Protein AF-A0A833RYF0-F1 (afdb_monomer)

Sequence (179 aa):
MSDDDFDIFYICGIVAFAATEISAGDKEDESIDVKNIPKSCTMPRNNPAKRIASQGSCFLTEGWRAALCTCETCKELYREKHIAFLLDPTDSVHAYEEAGKINSRESQYEKGMKALASLGRVEQLTAIEEYNNMKERLKQYLQKFAENKKVVREEDIKEFFSEMESKKRPKVVIPTYCR

Radius of gyration: 33.0 Å; Cα contacts (8 Å, |Δi|>4): 41; chains: 1; bounding box: 67×67×95 Å

Mean predicted aligned error: 17.65 Å

InterPro domains:
  IPR040204 E3 ubiquitin-protein ligase UBR7 [PTHR13513] (27-169)

Secondary structure (DSSP, 8-state):
----------------------------------S---PPP-S----GGG------PPPPPTTGGGGS--SHHHHHHHHHTT-GGGG-GGGSHHHHHHHHHHT----HHHHHHHHHHTS-HHHHHHHHHHHHHHHHHHHHHHHHHHHTTPPP-HHHHHHHHHHHHHTPPP---------

Organism: NCBI:txid561572

Foldseek 3Di:
DDDDDDDPPDDDDDDDDDDDDDDDDDDDDPDDPPPDPPPPFLPPDCDVVPPPPDPDDDDADPPNLVSHGPGPVSCVVCVVVVNNCSNPPCPDPVNVVVVVVVPDPDDPVNVVVVVLVVDDPVVSVVVVVVVVVLVVQVVVQVVVCVVVVHDDDPVSVVVSVVVVVVPDDPDDPDDPDDD

Structure (mmCIF, N/CA/C/O backbone):
data_AF-A0A833RYF0-F1
#
_entry.id   AF-A0A833RYF0-F1
#
loop_
_atom_site.group_PDB
_atom_site.id
_atom_site.type_symbol
_atom_site.label_atom_id
_atom_site.label_alt_id
_atom_site.label_comp_id
_atom_site.label_asym_id
_atom_site.label_entity_id
_atom_site.label_seq_id
_atom_site.pdbx_PDB_ins_code
_atom_site.Cartn_x
_atom_site.Cartn_y
_atom_site.Cartn_z
_atom_site.occupancy
_atom_site.B_iso_or_equiv
_atom_site.auth_seq_id
_atom_site.auth_comp_id
_atom_site.auth_asym_id
_atom_site.auth_atom_id
_atom_site.pdbx_PDB_model_num
ATOM 1 N N . MET A 1 1 ? 8.628 -40.612 9.368 1.00 35.62 1 MET A N 1
ATOM 2 C CA . MET A 1 1 ? 9.646 -41.233 8.503 1.00 35.62 1 MET A CA 1
ATOM 3 C C . MET A 1 1 ? 8.911 -41.632 7.248 1.00 35.62 1 MET A C 1
ATOM 5 O O . MET A 1 1 ? 8.240 -42.651 7.281 1.00 35.62 1 MET A O 1
ATOM 9 N N . SER A 1 2 ? 8.732 -40.743 6.276 1.00 38.25 2 SER A N 1
ATOM 10 C CA . SER A 1 2 ? 9.744 -40.116 5.392 1.00 38.25 2 SER A CA 1
ATOM 11 C C . SER A 1 2 ? 9.336 -40.581 3.987 1.00 38.25 2 SER A C 1
ATOM 13 O O . SER A 1 2 ? 9.013 -41.757 3.861 1.00 38.25 2 SER A O 1
ATOM 15 N N . ASP A 1 3 ? 9.299 -39.826 2.899 1.00 43.78 3 ASP A N 1
ATOM 16 C CA . ASP A 1 3 ? 9.560 -38.425 2.563 1.00 43.78 3 ASP A CA 1
ATOM 17 C C . ASP A 1 3 ? 8.999 -38.237 1.123 1.00 43.78 3 ASP A C 1
ATOM 19 O O . ASP A 1 3 ? 8.940 -39.214 0.374 1.00 43.78 3 ASP A O 1
ATOM 23 N N . ASP A 1 4 ? 8.542 -37.016 0.819 1.00 44.41 4 ASP A N 1
ATOM 24 C CA . ASP A 1 4 ? 8.556 -36.249 -0.455 1.00 44.41 4 ASP A CA 1
ATOM 25 C C . ASP A 1 4 ? 8.280 -36.963 -1.809 1.00 44.41 4 ASP A C 1
ATOM 27 O O . ASP A 1 4 ? 8.977 -37.893 -2.199 1.00 44.41 4 ASP A O 1
ATOM 31 N N . ASP A 1 5 ? 7.259 -36.638 -2.619 1.00 49.25 5 ASP A N 1
ATOM 32 C CA . ASP A 1 5 ? 6.775 -35.349 -3.177 1.00 49.25 5 ASP A CA 1
ATOM 33 C C . ASP A 1 5 ? 7.691 -34.736 -4.267 1.00 49.25 5 ASP A C 1
ATOM 35 O O . ASP A 1 5 ? 8.293 -33.671 -4.125 1.00 49.25 5 ASP A O 1
ATOM 39 N N . PHE A 1 6 ? 7.793 -35.448 -5.396 1.00 40.47 6 PHE A N 1
ATOM 40 C CA . PHE A 1 6 ? 8.388 -34.968 -6.645 1.00 40.47 6 PHE A CA 1
ATOM 41 C C . PHE A 1 6 ? 7.563 -35.508 -7.823 1.00 40.47 6 PHE A C 1
ATOM 43 O O . PHE A 1 6 ? 7.528 -36.718 -8.010 1.00 40.47 6 PHE A O 1
ATOM 50 N N . ASP A 1 7 ? 6.853 -34.622 -8.538 1.00 40.28 7 ASP A N 1
ATOM 51 C CA . ASP A 1 7 ? 6.507 -34.684 -9.981 1.00 40.28 7 ASP A CA 1
ATOM 52 C C . ASP A 1 7 ? 5.169 -33.979 -10.313 1.00 40.28 7 ASP A C 1
ATOM 54 O O . ASP A 1 7 ? 4.132 -34.606 -10.523 1.00 40.28 7 ASP A O 1
ATOM 58 N N . ILE A 1 8 ? 5.196 -32.646 -10.461 1.00 40.41 8 ILE A N 1
ATOM 59 C CA . ILE A 1 8 ? 4.164 -31.877 -11.197 1.00 40.41 8 ILE A CA 1
ATOM 60 C C . ILE A 1 8 ? 4.806 -31.269 -12.451 1.00 40.41 8 ILE A C 1
ATOM 62 O O . ILE A 1 8 ? 4.906 -30.059 -12.630 1.00 40.41 8 ILE A O 1
ATOM 66 N N . PHE A 1 9 ? 5.277 -32.141 -13.339 1.00 44.00 9 PHE A N 1
ATOM 67 C CA . PHE A 1 9 ? 5.764 -31.773 -14.671 1.00 44.00 9 PHE A CA 1
ATOM 68 C C . PHE A 1 9 ? 5.274 -32.768 -15.729 1.00 44.00 9 PHE A C 1
ATOM 70 O O . PHE A 1 9 ? 6.053 -33.258 -16.535 1.00 44.00 9 PHE A O 1
ATOM 77 N N . TYR A 1 10 ? 3.978 -33.099 -15.759 1.00 41.84 10 TYR A N 1
ATOM 78 C CA . TYR A 1 10 ? 3.450 -33.884 -16.881 1.00 41.84 10 TYR A CA 1
ATOM 79 C C . TYR A 1 10 ? 1.923 -33.833 -17.030 1.00 41.84 10 TYR A C 1
ATOM 81 O O . TYR A 1 10 ? 1.258 -34.830 -16.786 1.00 41.84 10 TYR A O 1
ATOM 89 N N . ILE A 1 11 ? 1.340 -32.715 -17.481 1.00 42.59 11 ILE A N 1
ATOM 90 C CA . ILE A 1 11 ? 0.056 -32.774 -18.213 1.00 42.59 11 ILE A CA 1
ATOM 91 C C . ILE A 1 11 ? 0.125 -31.890 -19.463 1.00 42.59 11 ILE A C 1
ATOM 93 O O . ILE A 1 11 ? -0.087 -30.681 -19.455 1.00 42.59 11 ILE A O 1
ATOM 97 N N . CYS A 1 12 ? 0.464 -32.582 -20.545 1.00 37.06 12 CYS A N 1
ATOM 98 C CA . CYS A 1 12 ? 0.220 -32.282 -21.947 1.00 37.06 12 CYS A CA 1
ATOM 99 C C . CYS A 1 12 ? -1.287 -32.391 -22.275 1.00 37.06 12 CYS A C 1
ATOM 101 O O . CYS A 1 12 ? -1.956 -33.257 -21.713 1.00 37.06 12 CYS A O 1
ATOM 103 N N . GLY A 1 13 ? -1.801 -31.601 -23.232 1.00 32.59 13 GLY A N 1
ATOM 104 C CA . GLY A 1 13 ? -3.025 -31.989 -23.957 1.00 32.59 13 GLY A CA 1
ATOM 105 C C . GLY A 1 13 ? -3.947 -30.883 -24.487 1.00 32.59 13 GLY A C 1
ATOM 106 O O . GLY A 1 13 ? -5.019 -30.673 -23.944 1.00 32.59 13 GLY A O 1
ATOM 107 N N . ILE A 1 14 ? -3.540 -30.232 -25.581 1.00 35.16 14 ILE A N 1
ATOM 108 C CA . ILE A 1 14 ? -4.308 -30.064 -26.835 1.00 35.16 14 ILE A CA 1
ATOM 109 C C . ILE A 1 14 ? -5.836 -29.851 -26.722 1.00 35.16 14 ILE A C 1
ATOM 111 O O . ILE A 1 14 ? -6.581 -30.802 -26.506 1.00 35.16 14 ILE A O 1
ATOM 115 N N . VAL A 1 15 ? -6.315 -28.669 -27.136 1.00 31.12 15 VAL A N 1
ATOM 116 C CA . VAL A 1 15 ? 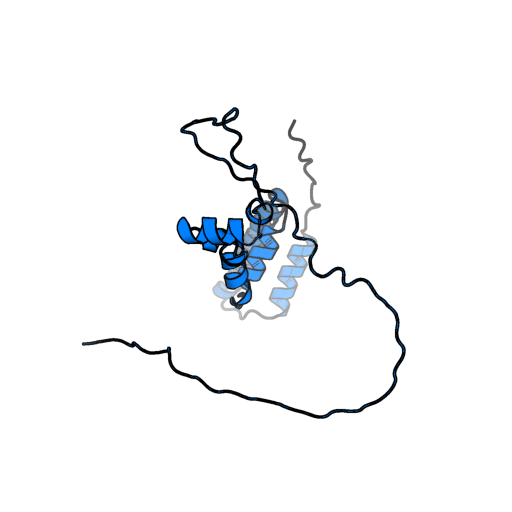-7.555 -28.582 -27.931 1.00 31.12 15 VAL A CA 1
ATOM 117 C C . VAL A 1 15 ? -7.316 -27.684 -29.141 1.00 31.12 15 VAL A C 1
ATOM 119 O O . VAL A 1 15 ? -7.165 -26.469 -29.040 1.00 31.12 15 VAL A O 1
ATOM 122 N N . ALA A 1 16 ? -7.242 -28.345 -30.292 1.00 32.69 16 ALA A N 1
ATOM 123 C CA . ALA A 1 16 ? -7.259 -27.773 -31.622 1.00 32.69 16 ALA A CA 1
ATOM 124 C C . ALA A 1 16 ? -8.672 -27.284 -31.971 1.00 32.69 16 ALA A C 1
ATOM 126 O O . ALA A 1 16 ? -9.648 -27.966 -31.664 1.00 32.69 16 ALA A O 1
ATOM 127 N N . PHE A 1 17 ? -8.783 -26.166 -32.688 1.00 30.06 17 PHE A N 1
ATOM 128 C CA . PHE A 1 17 ? -9.975 -25.875 -33.480 1.00 30.06 17 PHE A CA 1
ATOM 129 C C . PHE A 1 17 ? -9.555 -25.267 -34.816 1.00 30.06 17 PHE A C 1
ATOM 131 O O . PHE A 1 17 ? -8.947 -24.200 -34.871 1.00 30.06 17 PHE A O 1
ATOM 138 N N . ALA A 1 18 ? -9.846 -26.009 -35.881 1.00 30.30 18 ALA A N 1
ATOM 139 C CA . ALA A 1 18 ? -9.609 -25.648 -37.265 1.00 30.30 18 ALA A CA 1
ATOM 140 C C . ALA A 1 18 ? -10.941 -25.389 -37.985 1.00 30.30 18 ALA A C 1
ATOM 142 O O . ALA A 1 18 ? -11.927 -26.074 -37.728 1.00 30.30 18 ALA A O 1
ATOM 143 N N . ALA A 1 19 ? -10.856 -24.459 -38.942 1.00 31.23 19 ALA A N 1
ATOM 144 C CA . ALA A 1 19 ? -11.679 -24.246 -40.136 1.00 31.23 19 ALA A CA 1
ATOM 145 C C . ALA A 1 19 ? -13.115 -23.703 -39.988 1.00 31.23 19 ALA A C 1
ATOM 147 O O . ALA A 1 19 ? -13.991 -24.335 -39.408 1.00 31.23 19 ALA A O 1
ATOM 148 N N . THR A 1 20 ? -13.390 -22.580 -40.667 1.00 31.31 20 THR A N 1
ATOM 149 C CA . THR A 1 20 ? -14.232 -22.550 -41.886 1.00 31.31 20 THR A CA 1
ATOM 150 C C . THR A 1 20 ? -13.974 -21.249 -42.667 1.00 31.31 20 THR A C 1
ATOM 152 O O . THR A 1 20 ? -13.867 -20.174 -42.080 1.00 31.31 20 THR A O 1
ATOM 155 N N . GLU A 1 21 ? -13.842 -21.380 -43.987 1.00 36.88 21 GLU A N 1
ATOM 156 C CA . GLU A 1 21 ? -13.610 -20.327 -44.981 1.00 36.88 21 GLU A CA 1
ATOM 157 C C . GLU A 1 21 ? -14.914 -19.677 -45.473 1.00 36.88 21 GLU A C 1
ATOM 159 O O . GLU A 1 21 ? -15.929 -20.362 -45.574 1.00 36.88 21 GLU A O 1
ATOM 164 N N . ILE A 1 22 ? -14.854 -18.402 -45.892 1.00 33.00 22 ILE A N 1
ATOM 165 C CA . ILE A 1 22 ? -15.719 -17.831 -46.942 1.00 33.00 22 ILE A CA 1
ATOM 166 C C . ILE A 1 22 ? -14.877 -16.893 -47.825 1.00 33.00 22 ILE A C 1
ATOM 168 O O . ILE A 1 22 ? -14.138 -16.041 -47.337 1.00 33.00 22 ILE A O 1
ATOM 172 N N . SER A 1 23 ? -15.009 -17.099 -49.134 1.00 31.58 23 SER A N 1
ATOM 173 C CA . SER A 1 23 ? -14.297 -16.495 -50.262 1.00 31.58 23 SER A CA 1
ATOM 174 C C . SER A 1 23 ? -14.843 -15.141 -50.748 1.00 31.58 23 SER A C 1
ATOM 176 O O . SER A 1 23 ? -16.043 -14.897 -50.642 1.00 31.58 23 SER A O 1
ATOM 178 N N . ALA A 1 24 ? -13.972 -14.428 -51.482 1.00 28.28 24 ALA A N 1
ATOM 179 C CA . ALA A 1 24 ? -14.205 -13.670 -52.730 1.00 28.28 24 ALA A CA 1
ATOM 180 C C . ALA A 1 24 ? -13.994 -12.141 -52.682 1.00 28.28 24 ALA A C 1
ATOM 182 O O . ALA A 1 24 ? -14.711 -11.421 -51.991 1.00 28.28 24 ALA A O 1
ATOM 183 N N . GLY A 1 25 ? -13.085 -11.654 -53.545 1.00 27.84 25 GLY A N 1
ATOM 184 C CA . GLY A 1 25 ? -13.115 -10.292 -54.090 1.00 27.84 25 GLY A CA 1
ATOM 185 C C . GLY A 1 25 ? -11.747 -9.640 -54.320 1.00 27.84 25 GLY A C 1
ATOM 186 O O . GLY A 1 25 ? -11.248 -8.955 -53.434 1.00 27.84 25 GLY A O 1
ATOM 187 N N . ASP A 1 26 ? -11.191 -9.800 -55.524 1.00 31.84 26 ASP A N 1
ATOM 188 C CA . ASP A 1 26 ? -9.963 -9.157 -56.018 1.00 31.84 26 ASP A CA 1
ATOM 189 C C . ASP A 1 26 ? -10.061 -7.623 -56.076 1.00 31.84 26 ASP A C 1
ATOM 191 O O . ASP A 1 26 ? -11.078 -7.108 -56.551 1.00 31.84 26 ASP A O 1
ATOM 195 N N . LYS A 1 27 ? -8.980 -6.915 -55.698 1.00 36.12 27 LYS A N 1
ATOM 196 C CA . LYS A 1 27 ? -8.425 -5.731 -56.395 1.00 36.12 27 LYS A CA 1
ATOM 197 C C . LYS A 1 27 ? -6.948 -5.551 -56.031 1.00 36.12 27 LYS A C 1
ATOM 199 O O . LYS A 1 27 ? -6.593 -5.516 -54.857 1.00 36.12 27 LYS A O 1
ATOM 204 N N . GLU A 1 28 ? -6.124 -5.429 -57.064 1.00 42.47 28 GLU A N 1
ATOM 205 C CA . GLU A 1 28 ? -4.706 -5.086 -57.009 1.00 42.47 28 GLU A CA 1
ATOM 206 C C . GLU A 1 28 ? -4.533 -3.638 -56.517 1.00 42.47 28 GLU A C 1
ATOM 208 O O . GLU A 1 28 ? -5.063 -2.703 -57.118 1.00 42.47 28 GLU A O 1
ATOM 213 N N . ASP A 1 29 ? -3.794 -3.466 -55.422 1.00 34.72 29 ASP A N 1
ATOM 214 C CA . ASP A 1 29 ? -3.156 -2.212 -55.022 1.00 34.72 29 ASP A CA 1
ATOM 215 C C . ASP A 1 29 ? -1.731 -2.576 -54.597 1.00 34.72 29 ASP A C 1
ATOM 217 O O . ASP A 1 29 ? -1.506 -3.408 -53.712 1.00 34.72 29 ASP A O 1
ATOM 221 N N . GLU A 1 30 ? -0.774 -2.008 -55.315 1.00 50.72 30 GLU A N 1
ATOM 222 C CA . GLU A 1 30 ? 0.659 -2.155 -55.130 1.00 50.72 30 GLU A CA 1
ATOM 223 C C . GLU A 1 30 ? 1.084 -1.427 -53.840 1.00 50.72 30 GLU A C 1
ATOM 225 O O . GLU A 1 30 ? 1.706 -0.365 -53.850 1.00 50.72 30 GLU A O 1
ATOM 230 N N . SER A 1 31 ? 0.735 -1.999 -52.685 1.00 38.06 31 SER A N 1
ATOM 231 C CA . SER A 1 31 ? 1.169 -1.482 -51.392 1.00 38.06 31 SER A CA 1
ATOM 232 C C . SER A 1 31 ? 2.573 -1.996 -51.085 1.00 38.06 31 SER A C 1
ATOM 234 O O . SER A 1 31 ? 2.772 -3.184 -50.820 1.00 38.06 31 SER A O 1
ATOM 236 N N . ILE A 1 32 ? 3.554 -1.097 -51.100 1.00 42.84 32 ILE A N 1
ATOM 237 C CA . ILE A 1 32 ? 4.911 -1.359 -50.614 1.00 42.84 32 ILE A CA 1
ATOM 238 C C . ILE A 1 32 ? 4.817 -1.869 -49.166 1.00 42.84 32 ILE A C 1
ATOM 240 O O . ILE A 1 32 ? 4.427 -1.135 -48.256 1.00 42.84 32 ILE A O 1
ATOM 244 N N . ASP A 1 33 ? 5.166 -3.139 -48.963 1.00 38.88 33 ASP A N 1
ATOM 245 C CA . ASP A 1 33 ? 5.204 -3.803 -47.663 1.00 38.88 33 ASP A CA 1
ATOM 246 C C . ASP A 1 33 ? 6.265 -3.149 -46.767 1.00 38.88 33 ASP A C 1
ATOM 248 O O . ASP A 1 33 ? 7.463 -3.420 -46.854 1.00 38.88 33 ASP A O 1
ATOM 252 N N . VAL A 1 34 ? 5.826 -2.277 -45.859 1.00 50.12 34 VAL A N 1
ATOM 253 C CA . VAL A 1 34 ? 6.654 -1.747 -44.765 1.00 50.12 34 VAL A CA 1
ATOM 254 C C . VAL A 1 34 ? 6.803 -2.823 -43.673 1.00 50.12 34 VAL A C 1
ATOM 256 O O . VAL A 1 34 ? 6.541 -2.586 -42.496 1.00 50.12 34 VAL A O 1
ATOM 259 N N . LYS A 1 35 ? 7.222 -4.041 -44.039 1.00 51.94 35 LYS A N 1
ATOM 260 C CA . LYS A 1 35 ? 7.600 -5.114 -43.103 1.00 51.94 35 LYS A CA 1
ATOM 261 C C . LYS A 1 35 ? 8.986 -5.661 -43.419 1.00 51.94 35 LYS A C 1
ATOM 263 O O . LYS A 1 35 ? 9.176 -6.862 -43.528 1.00 51.94 35 LYS A O 1
ATOM 268 N N . ASN A 1 36 ? 9.975 -4.780 -43.523 1.00 52.81 36 ASN A N 1
ATOM 269 C CA . ASN A 1 36 ? 11.352 -5.022 -43.065 1.00 52.81 36 ASN A CA 1
ATOM 270 C C . ASN A 1 36 ? 12.227 -3.823 -43.434 1.00 52.81 36 ASN A C 1
ATOM 272 O O . ASN A 1 36 ? 13.112 -3.899 -44.279 1.00 52.81 36 ASN A O 1
ATOM 276 N N . ILE A 1 37 ? 12.012 -2.692 -42.765 1.00 42.88 37 ILE A N 1
ATOM 277 C CA . ILE A 1 37 ? 13.134 -1.774 -42.580 1.00 42.88 37 ILE A CA 1
ATOM 278 C C . ILE A 1 37 ? 13.840 -2.301 -41.332 1.00 42.88 37 ILE A C 1
ATOM 280 O O . ILE A 1 37 ? 13.252 -2.210 -40.247 1.00 42.88 37 ILE A O 1
ATOM 284 N N . PRO A 1 38 ? 15.037 -2.909 -41.436 1.00 57.75 38 PRO A N 1
ATOM 285 C CA . PRO A 1 38 ? 15.770 -3.320 -40.253 1.00 57.75 38 PRO A CA 1
ATOM 286 C C . PRO A 1 38 ? 15.993 -2.061 -39.423 1.00 57.75 38 PRO A C 1
ATOM 288 O O . PRO A 1 38 ? 16.713 -1.154 -39.846 1.00 57.75 38 PRO A O 1
ATOM 291 N N . LYS A 1 39 ? 15.328 -1.970 -38.262 1.00 67.19 39 LYS A N 1
ATOM 292 C CA . LYS A 1 39 ? 15.585 -0.893 -37.305 1.00 67.19 39 LYS A CA 1
ATOM 293 C C . LYS A 1 39 ? 17.088 -0.895 -37.077 1.00 67.19 39 LYS A C 1
ATOM 295 O O . LYS A 1 39 ? 17.650 -1.908 -36.650 1.00 67.19 39 LYS A O 1
ATOM 300 N N . SER A 1 40 ? 17.741 0.198 -37.459 1.00 80.12 40 SER A N 1
ATOM 301 C CA . SER A 1 40 ? 19.181 0.324 -37.318 1.00 80.12 40 SER A CA 1
ATOM 302 C C . SER A 1 40 ? 19.545 0.039 -35.862 1.00 80.12 40 SER A C 1
ATOM 304 O O . SER A 1 40 ? 18.853 0.449 -34.930 1.00 80.12 40 SER A O 1
ATOM 306 N N . CYS A 1 41 ? 20.589 -0.765 -35.670 1.00 82.88 41 CYS A N 1
ATOM 307 C CA . CYS A 1 41 ? 21.026 -1.172 -34.342 1.00 82.88 41 CYS A CA 1
ATOM 308 C C . CYS A 1 41 ? 21.313 0.076 -33.489 1.00 82.88 41 CYS A C 1
ATOM 310 O O . CYS A 1 41 ? 22.153 0.894 -33.862 1.00 82.88 41 CYS A O 1
ATOM 312 N N . THR A 1 42 ? 20.617 0.212 -32.359 1.00 83.44 42 THR A N 1
ATOM 313 C CA . THR A 1 42 ? 20.740 1.350 -31.434 1.00 83.44 42 THR A CA 1
ATOM 314 C C . THR A 1 42 ? 21.904 1.199 -30.460 1.00 83.44 42 THR A C 1
ATOM 316 O O . THR A 1 42 ? 22.238 2.151 -29.755 1.00 83.44 42 THR A O 1
ATOM 319 N N . MET A 1 43 ? 22.549 0.026 -30.416 1.00 77.44 43 MET A N 1
ATOM 320 C CA . MET A 1 43 ? 23.746 -0.157 -29.602 1.00 77.44 43 MET A CA 1
ATOM 321 C C . MET A 1 43 ? 24.859 0.759 -30.115 1.00 77.44 43 MET A C 1
ATOM 323 O O . MET A 1 43 ? 25.130 0.768 -31.322 1.00 77.44 43 MET A O 1
ATOM 327 N N . PRO A 1 44 ? 25.559 1.484 -29.225 1.00 71.56 44 PRO A N 1
ATOM 328 C CA . PRO A 1 44 ? 26.748 2.219 -29.613 1.00 71.56 44 PRO A CA 1
ATOM 329 C C . PRO A 1 44 ? 27.777 1.214 -30.133 1.00 71.56 44 PRO A C 1
ATOM 331 O O . PRO A 1 44 ? 28.395 0.471 -29.368 1.00 71.56 44 PRO A O 1
ATOM 334 N N . ARG A 1 45 ? 27.933 1.150 -31.461 1.00 68.50 45 ARG A N 1
ATOM 335 C CA . ARG A 1 45 ? 28.963 0.325 -32.090 1.00 68.50 45 ARG A CA 1
ATOM 336 C C . ARG A 1 45 ? 30.311 0.788 -31.561 1.00 68.50 45 ARG A C 1
ATOM 338 O O . ARG A 1 45 ? 30.558 1.987 -31.459 1.00 68.50 45 ARG A O 1
ATOM 345 N N . ASN A 1 46 ? 31.131 -0.188 -31.191 1.00 59.44 46 ASN A N 1
ATOM 346 C CA . ASN A 1 46 ? 32.417 -0.043 -30.524 1.00 59.44 46 ASN A CA 1
ATOM 347 C C . ASN A 1 46 ? 33.332 0.926 -31.304 1.00 59.44 46 ASN A C 1
ATOM 349 O O . ASN A 1 46 ? 34.098 0.501 -32.162 1.00 59.44 46 ASN A O 1
ATOM 353 N N . ASN A 1 47 ? 33.223 2.235 -31.052 1.00 57.94 47 ASN A N 1
ATOM 354 C CA . ASN A 1 47 ? 34.166 3.211 -31.576 1.00 57.94 47 ASN A CA 1
ATOM 355 C C . ASN A 1 47 ? 35.442 3.066 -30.734 1.00 57.94 47 ASN A C 1
ATOM 357 O O . ASN A 1 47 ? 35.393 3.348 -29.530 1.00 57.94 47 ASN A O 1
ATOM 361 N N . PRO A 1 48 ? 36.575 2.637 -31.317 1.00 54.81 48 PRO A N 1
ATOM 362 C CA . PRO A 1 48 ? 37.813 2.430 -30.568 1.00 54.81 48 PRO A CA 1
ATOM 363 C C . PRO A 1 48 ? 38.284 3.696 -29.832 1.00 54.81 48 PRO A C 1
ATOM 365 O O . PRO A 1 48 ? 38.973 3.583 -28.824 1.00 54.81 48 PRO A O 1
ATOM 368 N N . ALA A 1 49 ? 37.849 4.888 -30.261 1.00 55.91 49 ALA A N 1
ATOM 369 C CA . ALA A 1 49 ? 38.177 6.167 -29.630 1.00 55.91 49 ALA A CA 1
ATOM 370 C C . ALA A 1 49 ? 37.449 6.447 -28.295 1.00 55.91 49 ALA A C 1
ATOM 372 O O . ALA A 1 49 ? 37.774 7.421 -27.623 1.00 55.91 49 ALA A O 1
ATOM 373 N N . LYS A 1 50 ? 36.460 5.630 -27.894 1.00 54.94 50 LYS A N 1
ATOM 374 C CA . LYS A 1 50 ? 35.643 5.859 -26.684 1.00 54.94 50 LYS A CA 1
ATOM 375 C C . LYS A 1 50 ? 35.586 4.637 -25.763 1.00 54.94 50 LYS A C 1
ATOM 377 O O . LYS A 1 50 ? 34.582 4.406 -25.091 1.00 54.94 50 LYS A O 1
ATOM 382 N N . ARG A 1 51 ? 36.659 3.839 -25.715 1.00 57.41 51 ARG A N 1
ATOM 383 C CA . ARG A 1 51 ? 36.803 2.799 -24.686 1.00 57.41 51 ARG A CA 1
ATOM 384 C C . ARG A 1 51 ? 37.154 3.462 -23.359 1.00 57.41 51 ARG A C 1
ATOM 386 O O . ARG A 1 51 ? 38.317 3.546 -22.983 1.00 57.41 51 ARG A O 1
ATOM 393 N N . ILE A 1 52 ? 36.137 3.934 -22.645 1.00 60.81 52 ILE A N 1
ATOM 394 C CA . ILE A 1 52 ? 36.293 4.255 -21.229 1.00 60.81 52 ILE A CA 1
ATOM 395 C C . ILE A 1 52 ? 36.403 2.908 -20.515 1.00 60.81 52 ILE A C 1
ATOM 397 O O . ILE A 1 52 ? 35.406 2.284 -20.164 1.00 60.81 52 ILE A O 1
ATOM 401 N N . ALA A 1 53 ? 37.630 2.417 -20.358 1.00 61.91 53 ALA A N 1
ATOM 402 C CA . ALA A 1 53 ? 37.936 1.316 -19.459 1.00 61.91 53 ALA A CA 1
ATOM 403 C C . ALA A 1 53 ? 37.872 1.829 -18.012 1.00 61.91 53 ALA A C 1
ATOM 405 O O . ALA A 1 53 ? 38.866 1.832 -17.296 1.00 61.91 53 ALA A O 1
ATOM 406 N N . SER A 1 54 ? 36.715 2.335 -17.586 1.00 61.16 54 SER A N 1
ATOM 407 C CA . SER A 1 54 ? 36.488 2.639 -16.181 1.00 61.16 54 SER A CA 1
ATOM 408 C C . SER A 1 54 ? 36.011 1.359 -15.519 1.00 61.16 54 SER A C 1
ATOM 410 O O . SER A 1 54 ? 34.867 0.943 -15.701 1.00 61.16 54 SER A O 1
ATOM 412 N N . GLN A 1 55 ? 36.894 0.730 -14.750 1.00 66.38 55 GLN A N 1
ATOM 413 C CA . GLN A 1 55 ? 36.460 -0.141 -13.669 1.00 66.38 55 GLN A CA 1
ATOM 414 C C . GLN A 1 55 ? 35.699 0.742 -12.674 1.00 66.38 55 GLN A C 1
ATOM 416 O O . GLN A 1 55 ? 36.296 1.498 -11.915 1.00 66.38 55 GLN A O 1
ATOM 421 N N . GLY A 1 56 ? 34.375 0.733 -12.764 1.00 72.88 56 GLY A N 1
ATOM 422 C CA . GLY A 1 56 ? 33.497 1.563 -11.954 1.00 72.88 56 GLY A CA 1
ATOM 423 C C . GLY A 1 56 ? 32.131 0.909 -11.819 1.00 72.88 56 GLY A C 1
ATOM 424 O O . GLY A 1 56 ? 31.764 0.044 -12.617 1.00 72.88 56 GLY A O 1
ATOM 425 N N . SER A 1 57 ? 31.383 1.303 -10.795 1.00 78.94 57 SER A N 1
ATOM 426 C CA . SER A 1 57 ? 29.983 0.917 -10.667 1.00 78.94 57 SER A CA 1
ATOM 427 C C . SER A 1 57 ? 29.156 1.616 -11.749 1.00 78.94 57 SER A C 1
ATOM 429 O O . SER A 1 57 ? 29.368 2.789 -12.058 1.00 78.94 57 SER A O 1
ATOM 431 N N . CYS A 1 58 ? 28.207 0.893 -12.341 1.00 75.81 58 CYS A N 1
ATOM 432 C CA . CYS A 1 58 ? 27.198 1.491 -13.207 1.00 75.81 58 CYS A CA 1
ATOM 433 C C . CYS A 1 58 ? 25.909 1.687 -12.404 1.00 75.81 58 CYS A C 1
ATOM 435 O O . CYS A 1 58 ? 25.463 0.783 -11.698 1.00 75.81 58 CYS A O 1
ATOM 437 N N . PHE A 1 59 ? 25.330 2.884 -12.490 1.00 85.25 59 PHE A N 1
ATOM 438 C CA . PHE A 1 59 ? 23.993 3.163 -11.980 1.00 85.25 59 PHE A CA 1
ATOM 439 C C . PHE A 1 59 ? 23.020 3.095 -13.154 1.00 85.25 59 PHE A C 1
ATOM 441 O O . PHE A 1 59 ? 23.188 3.810 -14.143 1.00 85.25 59 PHE A O 1
ATOM 448 N N . LEU A 1 60 ? 22.033 2.208 -13.066 1.00 85.69 60 LEU A N 1
ATOM 449 C CA . LEU A 1 60 ? 21.031 2.012 -14.106 1.00 85.69 60 LEU A CA 1
ATOM 450 C C . LEU A 1 60 ? 19.761 2.752 -13.698 1.00 85.69 60 LEU A C 1
ATOM 452 O O . LEU A 1 60 ? 19.226 2.520 -12.616 1.00 85.69 60 LEU A O 1
ATOM 456 N N . THR A 1 61 ? 19.292 3.656 -14.553 1.00 87.38 61 THR A N 1
ATOM 457 C CA . THR A 1 61 ? 18.055 4.402 -14.309 1.00 87.38 61 THR A CA 1
ATOM 458 C C . THR A 1 61 ? 16.836 3.500 -14.470 1.00 87.38 61 THR A C 1
ATOM 460 O O . THR A 1 61 ? 16.891 2.465 -15.138 1.00 87.38 61 THR A O 1
ATOM 463 N N . GLU A 1 62 ? 15.709 3.901 -13.892 1.00 85.31 62 GLU A N 1
ATOM 464 C CA . GLU A 1 62 ? 14.437 3.211 -14.100 1.00 85.31 62 GLU A CA 1
ATOM 465 C C . GLU A 1 62 ? 14.128 3.052 -15.602 1.00 85.31 62 GLU A C 1
ATOM 467 O O . GLU A 1 62 ? 14.426 3.932 -16.412 1.00 85.31 62 GLU A O 1
ATOM 472 N N . GLY A 1 63 ? 13.604 1.887 -15.993 1.00 85.38 63 GLY A N 1
ATOM 473 C CA . GLY A 1 63 ? 13.255 1.595 -17.387 1.00 85.38 63 GLY A CA 1
ATOM 474 C C . GLY A 1 63 ? 14.430 1.314 -18.339 1.00 85.38 63 GLY A C 1
ATOM 475 O O . GLY A 1 63 ? 14.192 1.107 -19.527 1.00 85.38 63 GLY A O 1
ATOM 476 N N . TRP A 1 64 ? 15.683 1.239 -17.866 1.00 88.44 64 TRP A N 1
ATOM 477 C CA . TRP A 1 64 ? 16.868 1.034 -18.724 1.00 88.44 64 TRP A CA 1
ATOM 478 C C . TRP A 1 64 ? 16.789 -0.191 -19.654 1.00 88.44 64 TRP A C 1
ATOM 480 O O . TRP A 1 64 ? 17.353 -0.165 -20.748 1.00 88.44 64 TRP A O 1
ATOM 490 N N . ARG A 1 65 ? 16.074 -1.254 -19.252 1.00 89.44 65 ARG A N 1
ATOM 491 C CA . ARG A 1 65 ? 15.875 -2.465 -20.069 1.00 89.44 65 ARG A CA 1
ATOM 492 C C . ARG A 1 65 ? 15.216 -2.149 -21.416 1.00 89.44 65 ARG A C 1
ATOM 494 O O . ARG A 1 65 ? 15.570 -2.762 -22.416 1.00 89.44 65 ARG A O 1
ATOM 501 N N . ALA A 1 66 ? 14.335 -1.146 -21.472 1.00 87.44 66 ALA A N 1
ATOM 502 C CA . ALA A 1 66 ? 13.679 -0.716 -22.709 1.00 87.44 66 ALA A CA 1
ATOM 503 C C . ALA A 1 66 ? 14.637 -0.034 -23.704 1.00 87.44 66 ALA A C 1
ATOM 505 O O . ALA A 1 66 ? 14.327 0.060 -24.890 1.00 87.44 66 ALA A O 1
ATOM 506 N N . ALA A 1 67 ? 15.805 0.431 -23.245 1.00 87.56 67 ALA A N 1
ATOM 507 C CA . ALA A 1 67 ? 16.825 1.032 -24.101 1.00 87.56 67 ALA A CA 1
ATOM 508 C C . ALA A 1 67 ? 17.741 -0.011 -24.773 1.00 87.56 67 ALA A C 1
ATOM 510 O O . ALA A 1 67 ? 18.541 0.347 -25.642 1.00 87.56 67 ALA A O 1
ATOM 511 N N . LEU A 1 68 ? 17.645 -1.292 -24.389 1.00 89.31 68 LEU A N 1
ATOM 512 C CA . LEU A 1 68 ? 18.418 -2.370 -25.004 1.00 89.31 68 LEU A CA 1
ATOM 513 C C . LEU A 1 68 ? 17.957 -2.617 -26.444 1.00 89.31 68 LEU A C 1
ATOM 515 O O . LEU A 1 68 ? 16.766 -2.642 -26.753 1.00 89.31 68 LEU A O 1
ATOM 519 N N . CYS A 1 69 ? 18.914 -2.825 -27.346 1.00 91.12 69 CYS A N 1
ATOM 520 C CA . CYS A 1 69 ? 18.595 -3.094 -28.741 1.00 91.12 69 CYS A CA 1
ATOM 521 C C . CYS A 1 69 ? 18.126 -4.539 -28.921 1.00 91.12 69 CYS A C 1
ATOM 523 O O . CYS A 1 69 ? 18.798 -5.471 -28.498 1.00 91.12 69 CYS A O 1
ATOM 525 N N . THR A 1 70 ? 17.017 -4.740 -29.627 1.00 91.50 70 THR A N 1
ATOM 526 C CA . THR A 1 70 ? 16.423 -6.066 -29.864 1.00 91.50 70 THR A CA 1
ATOM 527 C C . THR A 1 70 ? 16.634 -6.582 -31.291 1.00 91.50 70 THR A C 1
ATOM 529 O O . THR A 1 70 ? 15.929 -7.493 -31.729 1.00 91.50 70 THR A O 1
ATOM 532 N N . CYS A 1 71 ? 17.594 -6.020 -32.037 1.00 91.50 71 CYS A N 1
ATOM 533 C CA . CYS A 1 71 ? 17.956 -6.539 -33.357 1.00 91.50 71 CYS A CA 1
ATOM 534 C C . CYS A 1 71 ? 18.647 -7.910 -33.249 1.00 91.50 71 CYS A C 1
ATOM 536 O O . CYS A 1 71 ? 19.182 -8.258 -32.195 1.00 91.50 71 CYS A O 1
ATOM 538 N N . GLU A 1 72 ? 18.653 -8.682 -34.338 1.00 90.50 72 GLU A N 1
ATOM 539 C CA . GLU A 1 72 ? 19.117 -10.078 -34.309 1.00 90.50 72 GLU A CA 1
ATOM 540 C C . GLU A 1 72 ? 20.579 -10.208 -33.865 1.00 90.50 72 GLU A C 1
ATOM 542 O O . GLU A 1 72 ? 20.892 -10.978 -32.961 1.00 90.50 72 GLU A O 1
ATOM 547 N N . THR A 1 73 ? 21.450 -9.332 -34.369 1.00 90.75 73 THR A N 1
ATOM 548 C CA . THR A 1 73 ? 22.863 -9.275 -33.965 1.00 90.75 73 THR A CA 1
ATOM 549 C C . THR A 1 73 ? 23.039 -8.998 -32.466 1.00 90.75 73 THR A C 1
ATOM 551 O O . THR A 1 73 ? 23.938 -9.540 -31.828 1.00 90.75 73 THR A O 1
ATOM 554 N N . CYS A 1 74 ? 22.192 -8.152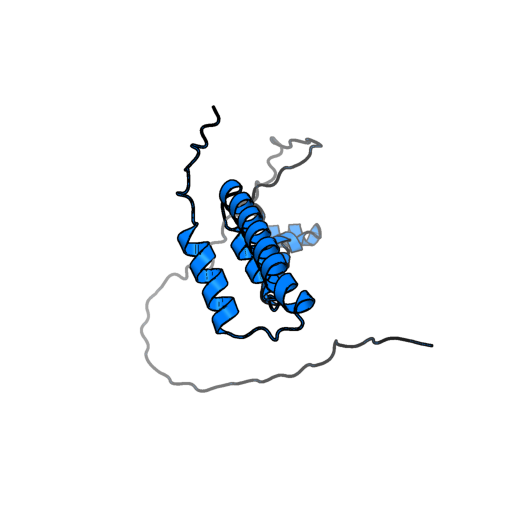 -31.867 1.00 90.50 74 CYS A N 1
ATOM 555 C CA . CYS A 1 74 ? 22.255 -7.878 -30.429 1.00 90.50 74 CYS A CA 1
ATOM 556 C C . CYS A 1 74 ? 21.702 -9.040 -29.605 1.00 90.50 74 CYS A C 1
ATOM 558 O O . CYS A 1 74 ? 22.274 -9.369 -28.569 1.00 90.50 74 CYS A O 1
ATOM 560 N N . LYS A 1 75 ? 20.639 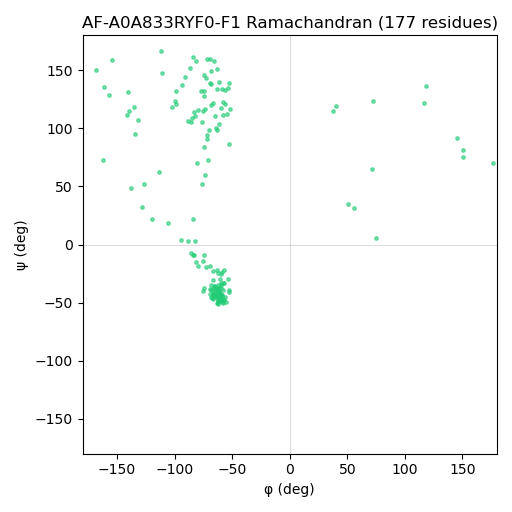-9.701 -30.073 1.00 91.94 75 LYS A N 1
ATOM 561 C CA . LYS A 1 75 ? 20.100 -10.907 -29.431 1.00 91.94 75 LYS A CA 1
ATOM 562 C C . LYS A 1 75 ? 21.120 -12.043 -29.398 1.00 91.94 75 LYS A C 1
ATOM 564 O O . LYS A 1 75 ? 21.267 -12.688 -28.361 1.00 91.94 75 LYS A O 1
ATOM 569 N N . GLU A 1 76 ? 21.845 -12.260 -30.494 1.00 93.00 76 GLU A N 1
ATOM 570 C CA . GLU A 1 76 ? 22.962 -13.210 -30.557 1.00 93.00 76 GLU A CA 1
ATOM 571 C C . GLU A 1 76 ? 24.046 -12.861 -29.538 1.00 93.00 76 GLU A C 1
ATOM 573 O O . GLU A 1 76 ? 24.394 -13.705 -28.715 1.00 93.00 76 GLU A O 1
ATOM 578 N N . LEU A 1 77 ? 24.480 -11.598 -29.497 1.00 91.44 77 LEU A N 1
ATOM 579 C CA . LEU A 1 77 ? 25.461 -11.125 -28.520 1.00 91.44 77 LEU A CA 1
ATOM 580 C C . LEU A 1 77 ? 25.011 -11.375 -27.070 1.00 91.44 77 LEU A C 1
ATOM 582 O O . LEU A 1 77 ? 25.800 -11.838 -26.248 1.00 91.44 77 LEU A O 1
ATOM 586 N N . TYR A 1 78 ? 23.755 -11.078 -26.726 1.00 93.31 78 TYR A N 1
ATOM 587 C CA . TYR A 1 78 ? 23.249 -11.316 -25.370 1.00 93.31 78 TYR A CA 1
ATOM 588 C C . TYR A 1 78 ? 23.200 -12.804 -25.021 1.00 93.31 78 TYR A C 1
ATOM 590 O O . TYR A 1 78 ? 23.477 -13.169 -23.879 1.00 93.31 78 TYR A O 1
ATOM 598 N N . ARG A 1 79 ? 22.887 -13.667 -25.992 1.00 94.25 79 ARG A N 1
ATOM 599 C CA . ARG A 1 79 ? 22.893 -15.124 -25.825 1.00 94.25 79 ARG A CA 1
ATOM 600 C C . ARG A 1 79 ? 24.308 -15.667 -25.635 1.00 94.25 79 ARG A C 1
ATOM 602 O O . ARG A 1 79 ? 24.523 -16.429 -24.701 1.00 94.25 79 ARG A O 1
ATOM 609 N N . GLU A 1 80 ? 25.273 -15.221 -26.437 1.00 94.94 80 GLU A N 1
ATOM 610 C CA . GLU A 1 80 ? 26.696 -15.565 -26.278 1.00 94.94 80 GLU A CA 1
ATOM 611 C C . GLU A 1 80 ? 27.258 -15.126 -24.921 1.00 94.94 80 GLU A C 1
ATOM 613 O O . GLU A 1 80 ? 28.128 -15.778 -24.350 1.00 94.94 80 GLU A O 1
ATOM 618 N N . LYS A 1 81 ? 26.763 -14.003 -24.390 1.00 92.19 81 LYS A N 1
ATOM 619 C CA . LYS A 1 81 ? 27.134 -13.486 -23.068 1.00 92.19 81 LYS A CA 1
ATOM 620 C C . LYS A 1 81 ? 26.277 -14.038 -21.926 1.00 92.19 81 LYS A C 1
ATOM 622 O O . LYS A 1 81 ? 26.493 -13.626 -20.792 1.00 92.19 81 LYS A O 1
ATOM 627 N N . HIS A 1 82 ? 25.341 -14.949 -22.200 1.00 92.25 82 HIS A N 1
ATOM 628 C CA . HIS A 1 82 ? 24.420 -15.539 -21.220 1.00 92.25 82 HIS A CA 1
ATOM 629 C C . HIS A 1 82 ? 23.576 -14.516 -20.429 1.00 92.25 82 HIS A C 1
ATOM 631 O O . HIS A 1 82 ? 23.203 -14.755 -19.286 1.00 92.25 82 HIS A O 1
ATOM 637 N N . ILE A 1 83 ? 23.243 -13.378 -21.045 1.00 92.62 83 ILE A N 1
ATOM 638 C CA . ILE A 1 83 ? 22.448 -12.285 -20.449 1.00 92.62 83 ILE A CA 1
ATOM 639 C C . ILE A 1 83 ? 21.155 -12.001 -21.224 1.00 92.62 83 ILE A C 1
ATOM 641 O O . ILE A 1 83 ? 20.594 -10.911 -21.145 1.00 92.62 83 ILE A O 1
ATOM 645 N N . ALA A 1 84 ? 20.669 -12.978 -21.992 1.00 91.69 84 ALA A N 1
ATOM 646 C CA . ALA A 1 84 ? 19.444 -12.842 -22.781 1.00 91.69 84 ALA A CA 1
ATOM 647 C C . ALA A 1 84 ? 18.199 -12.531 -21.924 1.00 91.69 84 ALA A C 1
ATOM 649 O O . ALA A 1 84 ? 17.281 -11.878 -22.415 1.00 91.69 84 ALA A O 1
ATOM 650 N N . PHE A 1 85 ? 18.203 -12.922 -20.643 1.00 90.31 85 PHE A N 1
ATOM 651 C CA . PHE A 1 85 ? 17.138 -12.633 -19.675 1.00 90.31 85 PHE A CA 1
ATOM 652 C C . PHE A 1 85 ? 16.887 -11.127 -19.476 1.00 90.31 85 PHE A C 1
ATOM 654 O O . PHE A 1 85 ? 15.779 -10.716 -19.164 1.00 90.31 85 PHE A O 1
ATOM 661 N N . LEU A 1 86 ? 17.876 -10.266 -19.755 1.00 90.38 86 LEU A N 1
ATOM 662 C CA . LEU A 1 86 ? 17.711 -8.810 -19.663 1.00 90.38 86 LEU A CA 1
ATOM 663 C C . LEU A 1 86 ? 16.667 -8.239 -20.631 1.00 90.38 86 LEU A C 1
ATOM 665 O O . LEU A 1 86 ? 16.174 -7.133 -20.404 1.00 90.38 86 LEU A O 1
ATOM 669 N N . LEU A 1 87 ? 16.365 -8.968 -21.709 1.00 90.06 87 LEU A N 1
ATOM 670 C CA . LEU A 1 87 ? 15.347 -8.589 -22.685 1.00 90.06 87 LEU A CA 1
ATOM 671 C C . LEU A 1 87 ? 13.929 -8.947 -22.239 1.00 90.06 87 LEU A C 1
ATOM 673 O O . LEU A 1 87 ? 12.977 -8.457 -22.844 1.00 90.06 87 LEU A O 1
ATOM 677 N N . ASP A 1 88 ? 13.785 -9.799 -21.227 1.00 89.31 88 ASP A N 1
ATOM 678 C CA . ASP A 1 88 ? 12.488 -10.185 -20.700 1.00 89.31 88 ASP A CA 1
ATOM 679 C C . ASP A 1 88 ? 11.997 -9.121 -19.699 1.00 89.31 88 ASP A C 1
ATOM 681 O O . ASP A 1 88 ? 12.608 -8.929 -18.642 1.00 89.31 88 ASP A O 1
ATOM 685 N N . PRO A 1 89 ? 10.906 -8.390 -19.997 1.00 83.81 89 PRO A N 1
ATOM 686 C CA . PRO A 1 89 ? 10.345 -7.425 -19.055 1.00 83.81 89 PRO A CA 1
ATOM 687 C C . PRO A 1 89 ? 9.752 -8.098 -17.804 1.00 83.81 89 PRO A C 1
ATOM 689 O O . PRO A 1 89 ? 9.645 -7.452 -16.756 1.00 83.81 89 PRO A O 1
ATOM 692 N N . THR A 1 90 ? 9.381 -9.380 -17.897 1.00 84.12 90 THR A N 1
ATOM 693 C CA . THR A 1 90 ? 8.783 -10.151 -16.800 1.00 84.12 90 THR A CA 1
ATOM 694 C C . THR A 1 90 ? 9.818 -10.654 -15.794 1.00 84.12 90 THR A C 1
ATOM 696 O O . THR A 1 90 ? 9.474 -10.891 -14.641 1.00 84.12 90 THR A O 1
ATOM 699 N N . ASP A 1 91 ? 11.098 -10.685 -16.172 1.00 86.31 91 ASP A N 1
ATOM 700 C CA . ASP A 1 91 ? 12.227 -11.039 -15.298 1.00 86.31 91 ASP A CA 1
ATOM 701 C C . ASP A 1 91 ? 12.736 -9.843 -14.459 1.00 86.31 91 ASP A C 1
ATOM 703 O O . ASP A 1 91 ? 13.885 -9.757 -14.016 1.00 86.31 91 ASP A O 1
ATOM 707 N N . SER A 1 92 ? 11.891 -8.831 -14.265 1.00 85.88 92 SER A N 1
ATOM 708 C CA . SER A 1 92 ? 12.183 -7.740 -13.339 1.00 85.88 92 SER A CA 1
ATOM 709 C C . SER A 1 92 ? 11.641 -8.065 -11.948 1.00 85.88 92 SER A C 1
ATOM 711 O O . SER A 1 92 ? 10.554 -8.620 -11.806 1.00 85.88 92 SER A O 1
ATOM 713 N N . VAL A 1 93 ? 12.367 -7.653 -10.900 1.00 85.75 93 VAL A N 1
ATOM 714 C CA . VAL A 1 93 ? 11.890 -7.766 -9.506 1.00 85.75 93 VAL A CA 1
ATOM 715 C C . VAL A 1 93 ? 10.506 -7.131 -9.358 1.00 85.75 93 VAL A C 1
ATOM 717 O O . VAL A 1 93 ? 9.637 -7.697 -8.710 1.00 85.75 93 VAL A O 1
ATOM 720 N N . HIS A 1 94 ? 10.279 -6.004 -10.037 1.00 84.75 94 HIS A N 1
ATOM 721 C CA . HIS A 1 94 ? 8.984 -5.335 -10.079 1.00 84.75 94 HIS A CA 1
ATOM 722 C C . HIS A 1 94 ? 7.871 -6.242 -10.623 1.00 84.75 94 HIS A C 1
ATOM 724 O O . HIS A 1 94 ? 6.842 -6.398 -9.973 1.00 84.75 94 HIS A O 1
ATOM 730 N N . ALA A 1 95 ? 8.085 -6.885 -11.776 1.00 86.62 95 ALA A N 1
ATOM 731 C CA . ALA A 1 95 ? 7.106 -7.801 -12.358 1.00 86.62 95 ALA A CA 1
ATOM 732 C C . ALA A 1 95 ? 6.830 -9.008 -11.444 1.00 86.62 95 ALA A C 1
ATOM 734 O O . ALA A 1 95 ? 5.679 -9.423 -11.306 1.00 86.62 95 ALA A O 1
ATOM 735 N N . TYR A 1 96 ? 7.855 -9.529 -10.760 1.00 86.19 96 TYR A N 1
ATOM 736 C CA . TYR A 1 96 ? 7.686 -10.596 -9.771 1.00 86.19 96 TYR A CA 1
ATOM 737 C C . TYR A 1 96 ? 6.861 -10.142 -8.554 1.00 86.19 96 TYR A C 1
ATOM 739 O O . TYR A 1 96 ? 5.937 -10.837 -8.128 1.00 86.19 96 TYR A O 1
ATOM 747 N N . GLU A 1 97 ? 7.144 -8.956 -8.010 1.00 88.25 97 GLU A N 1
ATOM 748 C CA . GLU A 1 97 ? 6.377 -8.373 -6.905 1.00 88.25 97 GLU A CA 1
ATOM 749 C C . GLU A 1 97 ? 4.912 -8.128 -7.285 1.00 88.25 97 GLU A C 1
ATOM 751 O O . GLU A 1 97 ? 4.011 -8.363 -6.479 1.00 88.25 97 GLU A O 1
ATOM 756 N N . GLU A 1 98 ? 4.651 -7.657 -8.504 1.00 87.06 98 GLU A N 1
ATOM 757 C CA . GLU A 1 98 ? 3.296 -7.451 -9.018 1.00 87.06 98 GLU A CA 1
ATOM 758 C C . GLU A 1 98 ? 2.548 -8.768 -9.218 1.00 87.06 98 GLU A C 1
ATOM 760 O O . GLU A 1 98 ? 1.414 -8.899 -8.753 1.00 87.06 98 GLU A O 1
ATOM 765 N N . ALA A 1 99 ? 3.190 -9.769 -9.823 1.00 85.06 99 ALA A N 1
ATOM 766 C CA . ALA A 1 99 ? 2.623 -11.107 -9.957 1.00 85.06 99 ALA A CA 1
ATOM 767 C C . ALA A 1 99 ? 2.285 -11.720 -8.584 1.00 85.06 99 ALA A C 1
ATOM 769 O O . ALA A 1 99 ? 1.224 -12.327 -8.411 1.00 85.06 99 ALA A O 1
ATOM 770 N N . GLY A 1 100 ? 3.137 -11.492 -7.577 1.00 81.81 100 GLY A N 1
ATOM 771 C CA . GLY A 1 100 ? 2.890 -11.894 -6.191 1.00 81.81 100 GLY A CA 1
ATOM 772 C C . GLY A 1 100 ? 1.701 -11.174 -5.541 1.00 81.81 100 GLY A C 1
ATOM 773 O O . GLY A 1 100 ? 0.951 -11.785 -4.780 1.00 81.81 100 GLY A O 1
ATOM 774 N N . LYS A 1 101 ? 1.473 -9.896 -5.869 1.00 80.38 101 LYS A N 1
ATOM 775 C CA . LYS A 1 101 ? 0.323 -9.122 -5.363 1.00 80.38 101 LYS A CA 1
ATOM 776 C C . LYS A 1 101 ? -1.007 -9.614 -5.937 1.00 80.38 101 LYS A C 1
ATOM 778 O O . LYS A 1 101 ? -1.988 -9.646 -5.204 1.00 80.38 101 LYS A O 1
ATOM 783 N N . ILE A 1 102 ? -1.047 -10.008 -7.212 1.00 75.75 102 ILE A N 1
ATOM 784 C CA . ILE A 1 102 ? -2.287 -10.427 -7.895 1.00 75.75 102 ILE A CA 1
ATOM 785 C C . ILE A 1 102 ? -2.824 -11.756 -7.336 1.00 75.75 102 ILE A C 1
ATOM 787 O O . ILE A 1 102 ? -4.036 -11.932 -7.217 1.00 75.75 102 ILE A O 1
ATOM 791 N N . ASN A 1 103 ? -1.934 -12.670 -6.941 1.00 66.31 103 ASN A N 1
ATOM 792 C CA . ASN A 1 103 ? -2.312 -13.978 -6.393 1.00 66.31 103 ASN A CA 1
ATOM 793 C C . ASN A 1 103 ? -2.593 -13.963 -4.879 1.00 66.31 103 ASN A C 1
ATOM 795 O O . ASN A 1 103 ? -3.069 -14.958 -4.327 1.00 66.31 103 ASN A O 1
ATOM 799 N N . SER A 1 104 ? -2.332 -12.845 -4.196 1.00 70.75 104 SER A N 1
ATOM 800 C CA . SER A 1 104 ? -2.650 -12.682 -2.780 1.00 70.75 104 SER A CA 1
ATOM 801 C C . SER A 1 104 ? -4.133 -12.350 -2.601 1.00 70.75 104 SER A C 1
ATOM 803 O O . SER A 1 104 ? -4.617 -11.290 -3.005 1.00 70.75 104 SER A O 1
ATOM 805 N N . ARG A 1 105 ? -4.887 -13.247 -1.955 1.00 77.31 105 ARG A N 1
ATOM 806 C CA . ARG A 1 105 ? -6.216 -12.903 -1.432 1.00 77.31 105 ARG A CA 1
ATOM 807 C C . ARG A 1 105 ? -6.013 -11.984 -0.236 1.00 77.31 105 ARG A C 1
ATOM 809 O O . ARG A 1 105 ? -5.830 -12.462 0.878 1.00 77.31 105 ARG A O 1
ATOM 816 N N . GLU A 1 106 ? -6.068 -10.679 -0.478 1.00 80.44 106 GLU A N 1
ATOM 817 C CA . GLU A 1 106 ? -5.870 -9.693 0.582 1.00 80.44 106 GLU A CA 1
ATOM 818 C C . GLU A 1 106 ? -6.873 -9.882 1.725 1.00 80.44 106 GLU A C 1
ATOM 820 O O . GLU A 1 106 ? -8.098 -9.799 1.545 1.00 80.44 106 GLU A O 1
ATOM 825 N N . SER A 1 107 ? -6.335 -10.083 2.923 1.00 87.94 107 SER A N 1
ATOM 826 C CA . SER A 1 107 ? -7.104 -10.110 4.160 1.00 87.94 107 SER A CA 1
ATOM 827 C C . SER A 1 107 ? -7.712 -8.734 4.464 1.00 87.94 107 SER A C 1
ATOM 829 O O . SER A 1 107 ? -7.223 -7.691 4.025 1.00 87.94 107 SER A O 1
ATOM 831 N N . GLN A 1 108 ? -8.783 -8.696 5.268 1.00 88.62 108 GLN A N 1
ATOM 832 C CA . GLN A 1 108 ? -9.338 -7.422 5.754 1.00 88.62 108 GLN A CA 1
ATOM 833 C C . GLN A 1 108 ? -8.292 -6.590 6.513 1.00 88.62 108 GLN A C 1
ATOM 835 O O . GLN A 1 108 ? -8.301 -5.364 6.423 1.00 88.62 108 GLN A O 1
ATOM 840 N N . TYR A 1 109 ? -7.376 -7.258 7.219 1.00 88.94 109 TYR A N 1
ATOM 841 C CA . TYR A 1 109 ? -6.269 -6.613 7.914 1.00 88.94 109 TYR A CA 1
ATOM 842 C C . TYR A 1 109 ? -5.326 -5.900 6.937 1.00 88.94 109 TYR A C 1
ATOM 844 O O . TYR A 1 109 ? -5.069 -4.709 7.100 1.00 88.94 109 TYR A O 1
ATOM 852 N N . GLU A 1 110 ? -4.875 -6.582 5.881 1.00 89.19 110 GLU A N 1
ATOM 853 C CA . GLU A 1 110 ? -3.996 -5.989 4.863 1.00 89.19 110 GLU A CA 1
ATOM 854 C C . GLU A 1 110 ? -4.664 -4.824 4.133 1.00 89.19 110 GLU A C 1
ATOM 856 O O . GLU A 1 110 ? -4.033 -3.787 3.930 1.00 89.19 110 GLU A O 1
ATOM 861 N N . LYS A 1 111 ? -5.958 -4.943 3.813 1.00 90.50 111 LYS A N 1
ATOM 862 C CA . LYS A 1 111 ? -6.742 -3.838 3.239 1.00 90.50 111 LYS A CA 1
ATOM 863 C C . LYS A 1 111 ? -6.765 -2.623 4.165 1.00 90.50 111 LYS A C 1
ATOM 865 O O . LYS A 1 111 ? -6.553 -1.500 3.711 1.00 90.50 111 LYS A O 1
ATOM 870 N N . GLY A 1 112 ? -6.967 -2.848 5.465 1.00 91.25 112 GLY A N 1
ATOM 871 C CA . GLY A 1 112 ? -6.911 -1.798 6.481 1.00 91.25 112 GLY A CA 1
ATOM 872 C C . GLY A 1 112 ? -5.534 -1.138 6.572 1.00 91.25 112 GLY A C 1
ATOM 873 O O . GLY A 1 112 ? -5.443 0.086 6.640 1.00 91.25 112 GLY A O 1
ATOM 874 N N . MET A 1 113 ? -4.456 -1.925 6.507 1.00 91.62 113 MET A N 1
ATOM 875 C CA . MET A 1 113 ? -3.086 -1.401 6.538 1.00 91.62 113 MET A CA 1
ATOM 876 C C . MET A 1 113 ? -2.737 -0.606 5.278 1.00 91.62 113 MET A C 1
ATOM 878 O O . MET A 1 113 ? -2.127 0.454 5.392 1.00 91.62 113 MET A O 1
ATOM 882 N N . LYS A 1 114 ? -3.177 -1.047 4.093 1.00 91.50 114 LYS A N 1
ATOM 883 C CA . LYS A 1 114 ? -3.010 -0.288 2.843 1.00 91.50 114 LYS A CA 1
ATOM 884 C C . LYS A 1 114 ? -3.758 1.043 2.874 1.00 91.50 114 LYS A C 1
ATOM 886 O O . LYS A 1 114 ? -3.179 2.067 2.526 1.00 91.50 114 LYS A O 1
ATOM 891 N N . ALA A 1 115 ? -5.010 1.048 3.336 1.00 92.44 115 ALA A N 1
ATOM 892 C CA . ALA A 1 115 ? -5.784 2.279 3.491 1.00 92.44 115 ALA A CA 1
ATOM 893 C C . ALA A 1 115 ? -5.102 3.252 4.467 1.00 92.44 115 ALA A C 1
ATOM 895 O O . ALA A 1 115 ? -4.958 4.433 4.165 1.00 92.44 115 ALA A O 1
ATOM 896 N N . LEU A 1 116 ? -4.599 2.748 5.597 1.00 93.69 116 LEU A N 1
ATOM 897 C CA . LEU A 1 116 ? -3.873 3.553 6.577 1.00 93.69 116 LEU A CA 1
ATOM 898 C C . LEU A 1 116 ? -2.538 4.088 6.028 1.00 93.69 116 LEU A C 1
ATOM 900 O O . LEU A 1 116 ? -2.167 5.217 6.333 1.00 93.69 116 LEU A O 1
ATOM 904 N N . ALA A 1 117 ? -1.826 3.298 5.220 1.00 91.69 117 ALA A N 1
ATOM 905 C CA . ALA A 1 117 ? -0.570 3.691 4.579 1.00 91.69 117 ALA A CA 1
ATOM 906 C C . ALA A 1 117 ? -0.753 4.695 3.428 1.00 91.69 117 ALA A C 1
ATOM 908 O O . ALA A 1 117 ? 0.202 5.372 3.059 1.00 91.69 117 ALA A O 1
ATOM 909 N N . SER A 1 118 ? -1.962 4.799 2.866 1.00 93.44 118 SER A N 1
ATOM 910 C CA . SER A 1 118 ? -2.286 5.783 1.824 1.00 93.44 118 SER A CA 1
ATOM 911 C C . SER A 1 118 ? -2.450 7.216 2.354 1.00 93.44 118 SER A C 1
ATOM 913 O O . SER A 1 118 ? -2.446 8.159 1.566 1.00 93.44 118 SER A O 1
ATOM 915 N N . LEU A 1 119 ? -2.583 7.387 3.676 1.00 91.31 119 LEU A N 1
ATOM 916 C CA . LEU A 1 119 ? -2.728 8.688 4.335 1.00 91.31 119 LEU A CA 1
ATOM 917 C C . LEU A 1 119 ? -1.375 9.383 4.534 1.00 91.31 119 LEU A C 1
ATOM 919 O O . LEU A 1 119 ? -0.328 8.737 4.622 1.00 91.31 119 LEU A O 1
ATOM 923 N N . GLY A 1 120 ? -1.388 10.712 4.683 1.00 93.38 120 GLY A N 1
ATOM 924 C CA . GLY A 1 120 ? -0.187 11.452 5.065 1.00 93.38 120 GLY A CA 1
ATOM 925 C C . GLY A 1 120 ? 0.306 11.046 6.460 1.00 93.38 120 GLY A C 1
ATOM 926 O O . GLY A 1 120 ? -0.485 10.696 7.332 1.00 93.38 120 GLY A O 1
ATOM 927 N N . ARG A 1 121 ? 1.618 11.139 6.723 1.00 89.88 121 ARG A N 1
ATOM 928 C CA . ARG A 1 121 ? 2.218 10.697 8.004 1.00 89.88 121 ARG A CA 1
ATOM 929 C C . ARG A 1 121 ? 1.545 11.304 9.240 1.00 89.88 121 ARG A C 1
ATOM 931 O O . ARG A 1 121 ? 1.366 10.618 10.241 1.00 89.88 121 ARG A O 1
ATOM 938 N N . VAL A 1 122 ? 1.192 12.588 9.184 1.00 89.69 122 VAL A N 1
ATOM 939 C CA . VAL A 1 122 ? 0.515 13.274 10.297 1.00 89.69 122 VAL A CA 1
ATOM 940 C C . VAL A 1 122 ? -0.888 12.705 10.503 1.00 89.69 122 VAL A C 1
ATOM 942 O O . VAL A 1 122 ? -1.242 12.345 11.620 1.00 89.69 122 VAL A O 1
ATOM 945 N N . GLU A 1 123 ? -1.655 12.550 9.424 1.00 89.69 123 GLU A N 1
ATOM 946 C CA . GLU A 1 123 ? -3.006 11.982 9.459 1.00 89.69 123 GLU A CA 1
ATOM 947 C C . GLU A 1 123 ? -2.996 10.537 9.960 1.00 89.69 123 GLU A C 1
ATOM 949 O O . GLU A 1 123 ? -3.845 10.157 10.761 1.00 89.69 123 GLU A O 1
ATOM 954 N N . GLN A 1 124 ? -2.000 9.754 9.539 1.00 93.12 124 GLN A N 1
ATOM 955 C CA . GLN A 1 124 ? -1.790 8.382 9.977 1.00 93.12 124 GLN A CA 1
ATOM 956 C C . GLN A 1 124 ? -1.561 8.306 11.492 1.00 93.12 124 GLN A C 1
ATOM 958 O O . GLN A 1 124 ? -2.206 7.508 12.171 1.00 93.12 124 GLN A O 1
ATOM 963 N N . LEU A 1 125 ? -0.674 9.149 12.034 1.00 91.19 125 LEU A N 1
ATOM 964 C CA . LEU A 1 125 ? -0.398 9.203 13.472 1.00 91.19 125 LEU A CA 1
ATOM 965 C C . LEU A 1 125 ? -1.642 9.606 14.267 1.00 91.19 125 LEU A C 1
ATOM 967 O O . LEU A 1 125 ? -2.001 8.915 15.218 1.00 91.19 125 LEU A O 1
ATOM 971 N N . THR A 1 126 ? -2.334 10.666 13.840 1.00 89.81 126 THR A N 1
ATOM 972 C CA . THR A 1 126 ? -3.580 11.106 14.481 1.00 89.81 126 THR A CA 1
ATOM 973 C C . THR A 1 126 ? -4.649 10.015 14.428 1.00 89.81 126 THR A C 1
ATOM 975 O O . THR A 1 126 ? -5.301 9.750 15.432 1.00 89.81 126 THR A O 1
ATOM 978 N N . ALA A 1 127 ? -4.817 9.332 13.294 1.00 91.06 127 ALA A N 1
ATOM 979 C CA . ALA A 1 127 ? -5.788 8.249 13.164 1.00 91.06 127 ALA A CA 1
ATOM 980 C C . ALA A 1 127 ? -5.488 7.081 14.120 1.00 91.06 127 ALA A C 1
ATOM 982 O O . ALA A 1 127 ? -6.407 6.563 14.756 1.00 91.06 127 ALA A O 1
ATOM 983 N N . ILE A 1 128 ? -4.217 6.685 14.254 1.00 93.00 128 ILE A N 1
ATOM 984 C CA . ILE A 1 128 ? -3.792 5.622 15.180 1.00 93.00 128 ILE A CA 1
ATOM 985 C C . ILE A 1 128 ? -4.039 6.035 16.637 1.00 93.00 128 ILE A C 1
ATOM 987 O O . ILE A 1 128 ? -4.546 5.235 17.427 1.00 93.00 128 ILE A O 1
ATOM 991 N N . GLU A 1 129 ?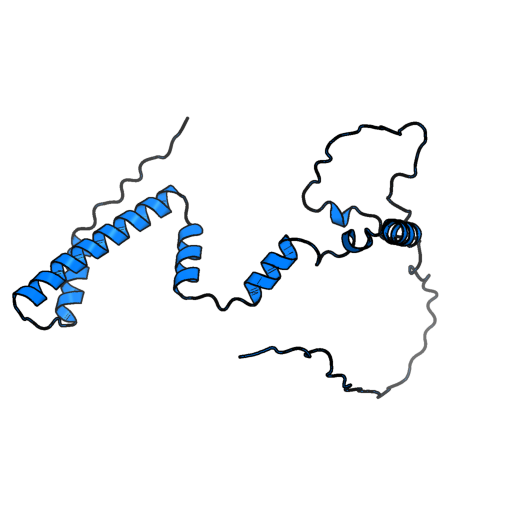 -3.691 7.268 17.002 1.00 92.50 129 GLU A N 1
ATOM 992 C CA . GLU A 1 129 ? -3.883 7.791 18.357 1.00 92.50 129 GLU A CA 1
ATOM 993 C C . GLU A 1 129 ? -5.367 7.841 18.738 1.00 92.50 129 GLU A C 1
ATOM 995 O O . GLU A 1 129 ? -5.764 7.295 19.771 1.00 92.50 129 GLU A O 1
ATOM 1000 N N . GLU A 1 130 ? -6.206 8.413 17.873 1.00 90.25 130 GLU A N 1
ATOM 1001 C CA . GLU A 1 130 ? -7.651 8.507 18.092 1.00 90.25 130 GLU A CA 1
ATOM 1002 C C . GLU A 1 130 ? -8.311 7.123 18.146 1.00 90.25 130 GLU A C 1
ATOM 1004 O O . GLU A 1 130 ? -9.177 6.879 18.990 1.00 90.25 130 GLU A O 1
ATOM 1009 N N . TYR A 1 131 ? -7.865 6.178 17.311 1.00 93.12 131 TYR A N 1
ATOM 1010 C CA . TYR A 1 131 ? -8.326 4.792 17.376 1.00 93.12 131 TYR A CA 1
ATOM 1011 C C . TYR A 1 131 ? -7.982 4.137 18.718 1.00 93.12 131 TYR A C 1
ATOM 1013 O O . TYR A 1 131 ? -8.839 3.504 19.339 1.00 93.12 131 TYR A O 1
ATOM 1021 N N . ASN A 1 132 ? -6.747 4.306 19.199 1.00 94.31 132 ASN A N 1
ATOM 1022 C CA . ASN A 1 132 ? -6.323 3.761 20.488 1.00 94.31 132 ASN A CA 1
ATOM 1023 C C . ASN A 1 132 ? -7.099 4.388 21.655 1.00 94.31 132 ASN A C 1
ATOM 1025 O O . ASN A 1 132 ? -7.523 3.672 22.562 1.00 94.31 132 ASN A O 1
ATOM 1029 N N . ASN A 1 133 ? -7.344 5.698 21.607 1.00 92.94 133 ASN A N 1
ATOM 1030 C CA . ASN A 1 133 ? -8.157 6.410 22.591 1.00 92.94 133 ASN A CA 1
ATOM 1031 C C . ASN A 1 133 ? -9.606 5.893 22.604 1.00 92.94 133 ASN A C 1
ATOM 1033 O O . ASN A 1 133 ? -10.129 5.537 23.661 1.00 92.94 133 ASN A O 1
ATOM 1037 N N . MET A 1 134 ? -10.241 5.769 21.433 1.00 93.50 134 MET A N 1
ATOM 1038 C CA . MET A 1 134 ? -11.578 5.180 21.300 1.00 93.50 134 MET A CA 1
ATOM 1039 C C . MET A 1 134 ? -11.617 3.753 21.864 1.00 93.50 134 MET A C 1
ATOM 1041 O O . MET A 1 134 ? -12.512 3.424 22.643 1.00 93.50 134 MET A O 1
ATOM 1045 N N . LYS A 1 135 ? -10.637 2.916 21.502 1.00 95.19 135 LYS A N 1
ATOM 1046 C CA . LYS A 1 135 ? -10.518 1.528 21.968 1.00 95.19 135 LYS A CA 1
ATOM 1047 C C . LYS A 1 135 ? -10.429 1.448 23.491 1.00 95.19 135 LYS A C 1
ATOM 1049 O O . LYS A 1 135 ? -11.130 0.638 24.095 1.00 95.19 135 LYS A O 1
ATOM 1054 N N . GLU A 1 136 ? -9.588 2.271 24.109 1.00 95.56 136 GLU A N 1
ATOM 1055 C CA . GLU A 1 136 ? -9.406 2.272 25.561 1.00 95.56 136 GLU A CA 1
ATOM 1056 C C . GLU A 1 136 ? -10.670 2.754 26.286 1.00 95.56 136 GLU A C 1
ATOM 1058 O O . GLU A 1 136 ? -11.120 2.114 27.235 1.00 95.56 136 GLU A O 1
ATOM 1063 N N . ARG A 1 137 ? -11.324 3.812 25.789 1.00 93.94 137 ARG A N 1
ATOM 1064 C CA . ARG A 1 137 ? -12.602 4.291 26.344 1.00 93.94 137 ARG A CA 1
ATOM 1065 C C . ARG A 1 137 ? -13.705 3.247 26.249 1.00 93.94 137 ARG A C 1
ATOM 1067 O O . ARG A 1 137 ? -14.440 3.055 27.215 1.00 93.94 137 ARG A O 1
ATOM 1074 N N . LEU A 1 138 ? -13.814 2.568 25.108 1.00 95.31 138 LEU A N 1
ATOM 1075 C CA . LEU A 1 138 ? -14.799 1.508 24.916 1.00 95.31 138 LEU A CA 1
ATOM 1076 C C . LEU A 1 138 ? -14.529 0.343 25.871 1.00 95.31 138 LEU A C 1
ATOM 1078 O O . LEU A 1 138 ? -15.449 -0.155 26.514 1.00 95.31 138 LEU A O 1
ATOM 1082 N N . LYS A 1 139 ? -13.262 -0.053 26.028 1.00 95.31 139 LYS A N 1
ATOM 1083 C CA . LYS A 1 139 ? -12.860 -1.091 26.981 1.00 95.31 139 LYS A CA 1
ATOM 1084 C C . LYS A 1 139 ? -13.247 -0.718 28.415 1.00 95.31 139 LYS A C 1
ATOM 1086 O O . LYS A 1 139 ? -13.866 -1.529 29.096 1.00 95.31 139 LYS A O 1
ATOM 1091 N N . GLN A 1 140 ? -12.944 0.504 28.851 1.00 94.38 140 GLN A N 1
ATOM 1092 C CA . GLN A 1 140 ? -13.312 1.002 30.182 1.00 94.38 140 GLN A CA 1
ATOM 1093 C C . GLN A 1 140 ? -14.830 1.075 30.379 1.00 94.38 140 GLN A C 1
ATOM 1095 O O . GLN A 1 140 ? -15.330 0.758 31.457 1.00 94.38 140 GLN A O 1
ATOM 1100 N N . TYR A 1 141 ? -15.576 1.473 29.346 1.00 94.31 141 TYR A N 1
ATOM 1101 C CA . TYR A 1 141 ? -17.036 1.487 29.378 1.00 94.31 141 TYR A CA 1
ATOM 1102 C C . TYR A 1 141 ? -17.598 0.074 29.578 1.00 94.31 141 TYR A C 1
ATOM 1104 O O . TYR A 1 141 ? -18.364 -0.148 30.513 1.00 94.31 141 TYR A O 1
ATOM 1112 N N . LEU A 1 142 ? -17.152 -0.894 28.770 1.00 94.94 142 LEU A N 1
ATOM 1113 C CA . LEU A 1 142 ? -17.592 -2.292 28.846 1.00 94.94 142 LEU A CA 1
ATOM 1114 C C . LEU A 1 142 ? -17.147 -2.990 30.138 1.00 94.94 142 LEU A C 1
ATOM 1116 O O . LEU A 1 142 ? -17.860 -3.851 30.651 1.00 94.94 142 LEU A O 1
ATOM 1120 N N . GLN A 1 143 ? -16.009 -2.597 30.710 1.00 94.50 143 GLN A N 1
ATOM 1121 C CA . GLN A 1 143 ? -15.519 -3.158 31.967 1.00 94.50 143 GLN A CA 1
ATOM 1122 C C . GLN A 1 143 ? -16.503 -2.940 33.130 1.00 94.50 143 GLN A C 1
ATOM 1124 O O . GLN A 1 143 ? -16.714 -3.852 3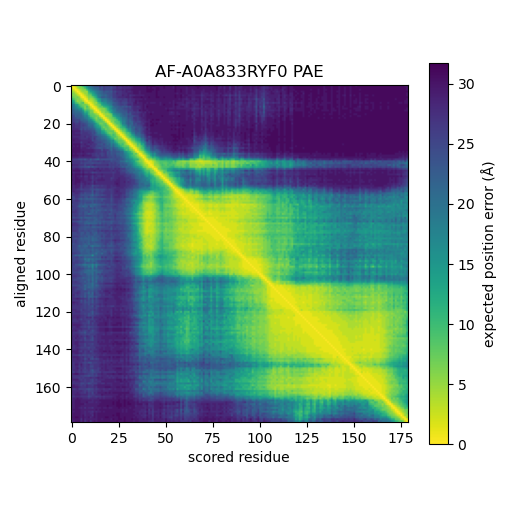3.929 1.00 94.50 143 GLN A O 1
ATOM 1129 N N . LYS A 1 144 ? -17.215 -1.805 33.159 1.00 93.31 144 LYS A N 1
ATOM 1130 C CA . LYS A 1 144 ? -18.266 -1.532 34.159 1.00 93.31 144 LYS A CA 1
ATOM 1131 C C . LYS A 1 144 ? -19.410 -2.549 34.106 1.00 93.31 144 LYS A C 1
ATOM 1133 O O . LYS A 1 144 ? -20.047 -2.817 35.120 1.00 93.31 144 LYS A O 1
ATOM 1138 N N . PHE A 1 145 ? -19.697 -3.119 32.938 1.00 94.12 145 PHE A N 1
ATOM 1139 C CA . PHE A 1 145 ? -20.736 -4.140 32.782 1.00 94.12 145 PHE A CA 1
ATOM 1140 C C . PHE A 1 145 ? -20.267 -5.486 33.326 1.00 94.12 145 PHE A C 1
ATOM 1142 O O . PHE A 1 145 ? -21.033 -6.164 34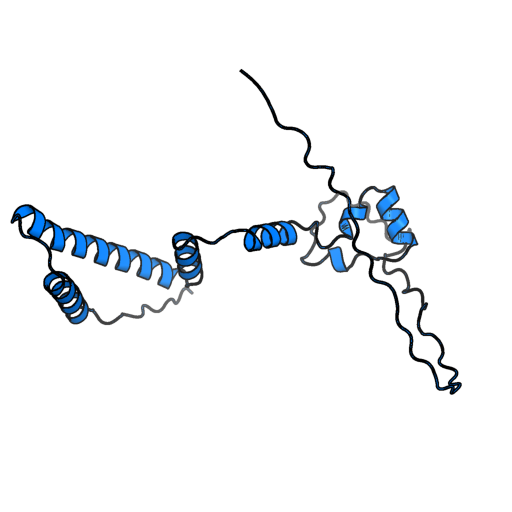.009 1.00 94.12 145 PHE A O 1
ATOM 1149 N N . ALA A 1 146 ? -18.998 -5.830 33.088 1.00 92.12 146 ALA A N 1
ATOM 1150 C CA . ALA A 1 146 ? -18.384 -7.032 33.640 1.00 92.12 146 ALA A CA 1
ATOM 1151 C C . ALA A 1 146 ? -18.361 -7.000 35.179 1.00 92.12 146 ALA A C 1
ATOM 1153 O O . ALA A 1 146 ? -18.742 -7.982 35.816 1.00 92.12 146 ALA A O 1
ATOM 1154 N N . GLU A 1 147 ? -17.999 -5.861 35.777 1.00 93.44 147 GLU A N 1
ATOM 1155 C CA . GLU A 1 147 ? -17.977 -5.668 37.237 1.00 93.44 147 GLU A CA 1
ATOM 1156 C C . GLU A 1 147 ? -19.378 -5.768 37.858 1.00 93.44 147 GLU A C 1
ATOM 1158 O O . GLU A 1 147 ? -19.575 -6.459 38.857 1.00 93.44 147 GLU A O 1
ATOM 1163 N N . ASN A 1 148 ? -20.375 -5.149 37.220 1.00 91.69 148 ASN A N 1
ATOM 1164 C CA . ASN A 1 148 ? -21.766 -5.169 37.680 1.00 91.69 148 ASN A CA 1
ATOM 1165 C C . ASN A 1 148 ? -22.535 -6.442 37.275 1.00 91.69 148 ASN A C 1
ATOM 1167 O O . ASN A 1 148 ? -23.734 -6.534 37.536 1.00 91.69 148 ASN A O 1
ATOM 1171 N N . LYS A 1 149 ? -21.876 -7.410 36.617 1.00 90.69 149 LYS A N 1
ATOM 1172 C CA . LYS A 1 149 ? -22.489 -8.628 36.049 1.00 90.69 149 LYS A CA 1
ATOM 1173 C C . LYS A 1 149 ? -23.722 -8.332 35.176 1.00 90.69 149 LYS A C 1
ATOM 1175 O O . LYS A 1 149 ? -24.683 -9.100 35.155 1.00 90.69 149 LYS A O 1
ATOM 1180 N N . LYS A 1 150 ? -23.700 -7.206 34.457 1.00 91.62 150 LYS A N 1
ATOM 1181 C CA . LYS A 1 150 ? -24.768 -6.767 33.549 1.00 91.62 150 LYS A CA 1
ATOM 1182 C C . LYS A 1 150 ? -24.456 -7.248 32.131 1.00 91.62 150 LYS A C 1
ATOM 1184 O O . LYS A 1 150 ? -23.327 -7.130 31.664 1.00 91.62 150 LYS A O 1
ATOM 1189 N N . VAL A 1 151 ? -25.465 -7.756 31.426 1.00 92.44 151 VAL A N 1
ATOM 1190 C CA . VAL A 1 151 ? -25.353 -8.083 29.996 1.00 92.44 151 VAL A CA 1
ATOM 1191 C C . VAL A 1 151 ? -25.359 -6.788 29.181 1.00 92.44 151 VAL A C 1
ATOM 1193 O O . VAL A 1 151 ? -26.205 -5.922 29.410 1.00 92.44 151 VAL A O 1
ATOM 1196 N N . VAL A 1 152 ? -24.418 -6.666 28.245 1.00 94.75 152 VAL A N 1
ATOM 1197 C CA . VAL A 1 152 ? -24.319 -5.536 27.311 1.00 94.75 152 VAL A CA 1
ATOM 1198 C C . VAL A 1 152 ? -25.407 -5.666 26.249 1.00 94.75 152 VAL A C 1
ATOM 1200 O O . VAL A 1 152 ? -25.523 -6.718 25.618 1.00 94.75 152 VAL A O 1
ATOM 1203 N N . ARG A 1 153 ? -26.195 -4.609 26.048 1.00 95.12 153 ARG A N 1
ATOM 1204 C CA . ARG A 1 153 ? -27.249 -4.544 25.029 1.00 95.12 153 ARG A CA 1
ATOM 1205 C C . ARG A 1 153 ? -26.882 -3.545 23.928 1.00 95.12 153 ARG A C 1
ATOM 1207 O O . ARG A 1 153 ? -25.937 -2.768 24.066 1.00 95.12 153 ARG A O 1
ATOM 1214 N N . GLU A 1 154 ? -27.607 -3.576 22.812 1.00 95.75 154 GLU A N 1
ATOM 1215 C CA . GLU A 1 154 ? -27.324 -2.718 21.651 1.00 95.75 154 GLU A CA 1
ATOM 1216 C C . GLU A 1 154 ? -27.446 -1.226 21.998 1.00 95.75 154 GLU A C 1
ATOM 1218 O O . GLU A 1 154 ? -26.642 -0.407 21.550 1.00 95.75 154 GLU A O 1
ATOM 1223 N N . GLU A 1 155 ? -28.420 -0.871 22.835 1.00 95.19 155 GLU A N 1
ATOM 1224 C CA . GLU A 1 155 ? -28.633 0.494 23.306 1.00 95.19 155 GLU A CA 1
ATOM 1225 C C . GLU A 1 155 ? -27.455 1.040 24.121 1.00 95.19 155 GLU A C 1
ATOM 1227 O O . GLU A 1 155 ? -27.128 2.212 23.964 1.00 95.19 155 GLU A O 1
ATOM 1232 N N . ASP A 1 156 ? -26.770 0.200 24.908 1.00 93.12 156 ASP A N 1
ATOM 1233 C CA . ASP A 1 156 ? -25.614 0.620 25.710 1.00 93.12 156 ASP A CA 1
ATOM 1234 C C . ASP A 1 156 ? -24.444 1.022 24.778 1.00 93.12 156 ASP A C 1
ATOM 1236 O O . ASP A 1 156 ? -23.751 2.017 24.990 1.00 93.12 156 ASP A O 1
ATOM 1240 N N . ILE A 1 157 ? -24.250 0.284 23.676 1.00 94.19 157 ILE A N 1
ATOM 1241 C CA . ILE A 1 157 ? -23.228 0.602 22.667 1.00 94.19 157 ILE A CA 1
ATOM 12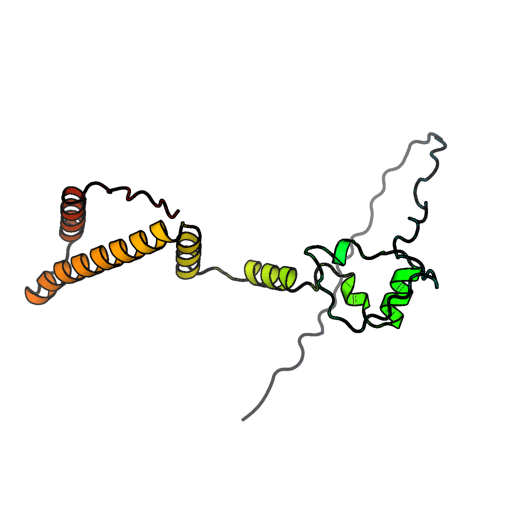42 C C . ILE A 1 157 ? -23.586 1.883 21.905 1.00 94.19 157 ILE A C 1
ATOM 1244 O O . ILE A 1 157 ? -22.722 2.733 21.681 1.00 94.19 157 ILE A O 1
ATOM 1248 N N . LYS A 1 158 ? -24.858 2.048 21.521 1.00 94.88 158 LYS A N 1
ATOM 1249 C CA . LYS A 1 158 ? -25.337 3.270 20.853 1.00 94.88 158 LYS A CA 1
ATOM 1250 C C . LYS A 1 158 ? -25.172 4.500 21.740 1.00 94.88 158 LYS A C 1
ATOM 1252 O O . LYS A 1 158 ? -24.732 5.540 21.250 1.00 94.88 158 LYS A O 1
ATOM 1257 N N . GLU A 1 159 ? -25.480 4.376 23.028 1.00 94.12 159 GLU A N 1
ATOM 1258 C CA . GLU A 1 159 ? -25.294 5.442 24.011 1.00 94.12 159 GLU A CA 1
ATOM 1259 C C . GLU A 1 159 ? -23.820 5.852 24.108 1.00 94.12 159 GLU A C 1
ATOM 1261 O O . GLU A 1 159 ? -23.512 7.039 23.995 1.00 94.12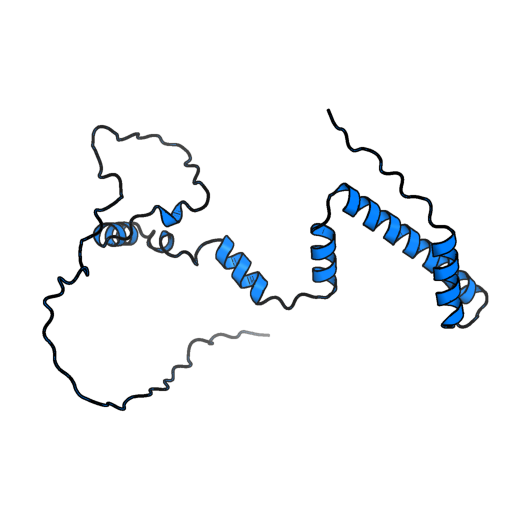 159 GLU A O 1
ATOM 1266 N N . PHE A 1 160 ? -22.900 4.884 24.205 1.00 94.06 160 PHE A N 1
ATOM 1267 C CA . PHE A 1 160 ? -21.459 5.156 24.229 1.00 94.06 160 PHE A CA 1
ATOM 1268 C C . PHE A 1 160 ? -20.996 5.970 23.012 1.00 94.06 160 PHE A C 1
ATOM 1270 O O . PHE A 1 160 ? -20.305 6.984 23.163 1.00 94.06 160 PHE A O 1
ATOM 1277 N N . PHE A 1 161 ? -21.377 5.553 21.799 1.00 93.56 161 PHE A N 1
ATOM 1278 C CA . PHE A 1 161 ? -20.979 6.274 20.591 1.00 93.56 161 PHE A CA 1
ATOM 1279 C C . PHE A 1 161 ? -21.621 7.665 20.533 1.00 93.56 161 PHE A C 1
ATOM 1281 O O . PHE A 1 161 ? -20.906 8.629 20.269 1.00 93.56 161 PHE A O 1
ATOM 1288 N N . SER A 1 162 ? -22.904 7.809 20.880 1.00 92.56 162 SER A N 1
ATOM 1289 C CA . SER A 1 162 ? -23.578 9.116 20.948 1.00 92.56 162 SER A CA 1
ATOM 1290 C C . SER A 1 162 ? -22.891 10.077 21.927 1.00 92.56 162 SER A C 1
ATOM 1292 O O . SER A 1 162 ? -22.683 11.254 21.621 1.00 92.56 162 SER A O 1
ATOM 1294 N N . GLU A 1 163 ? -22.498 9.588 23.104 1.00 90.69 163 GLU A N 1
ATOM 1295 C CA . GLU A 1 163 ? -21.787 10.383 24.105 1.00 90.69 163 GLU A CA 1
ATOM 1296 C C . GLU A 1 163 ? 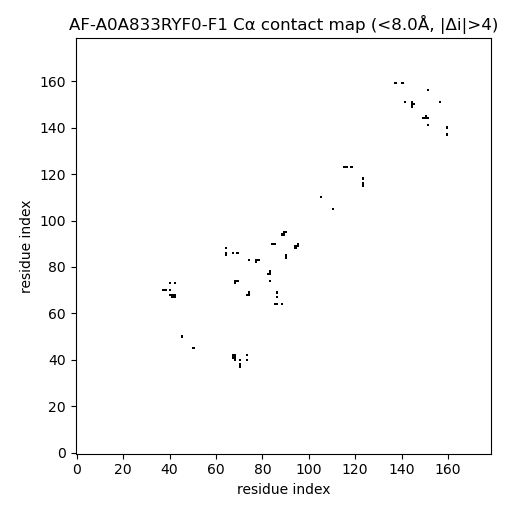-20.400 10.805 23.594 1.00 90.69 163 GLU A C 1
ATOM 1298 O O . GLU A 1 163 ? -19.998 11.963 23.742 1.00 90.69 163 GLU A O 1
ATOM 1303 N N . MET A 1 164 ? -19.677 9.894 22.938 1.00 87.19 164 MET A N 1
ATOM 1304 C CA . MET A 1 164 ? -18.367 10.175 22.354 1.00 87.19 164 MET A CA 1
ATOM 1305 C C . MET A 1 164 ? -18.443 11.222 21.234 1.00 87.19 164 MET A C 1
ATOM 1307 O O . MET A 1 164 ? -17.564 12.082 21.148 1.00 87.19 164 MET A O 1
ATOM 1311 N N . GLU A 1 165 ? -19.488 11.187 20.403 1.00 85.06 165 GLU A N 1
ATOM 1312 C CA . GLU A 1 165 ? -19.697 12.165 19.332 1.00 85.06 165 GLU A CA 1
ATOM 1313 C C . GLU A 1 165 ? -19.985 13.567 19.859 1.00 85.06 165 GLU A C 1
ATOM 1315 O O . GLU A 1 165 ? -19.389 14.528 19.373 1.00 85.06 165 GLU A O 1
ATOM 1320 N N . SER A 1 166 ? -20.815 13.685 20.900 1.00 83.56 166 SER A N 1
ATOM 1321 C CA . SER A 1 166 ? -21.113 14.977 21.536 1.00 83.56 166 SER A CA 1
ATOM 1322 C C . SER A 1 166 ? -19.878 15.650 22.155 1.00 83.56 166 SER A C 1
ATOM 1324 O O . SER A 1 166 ? -19.821 16.872 22.280 1.00 83.56 166 SER A O 1
ATOM 1326 N N . LYS A 1 167 ? -18.858 14.857 22.509 1.00 79.44 167 LYS A N 1
ATOM 1327 C CA . LYS A 1 167 ? -17.604 15.307 23.131 1.00 79.44 167 LYS A CA 1
ATOM 1328 C C . LYS A 1 167 ? -16.476 15.566 22.123 1.00 79.44 167 LYS A C 1
ATOM 1330 O O . LYS A 1 167 ? -15.355 15.861 22.551 1.00 79.44 167 LYS A O 1
ATOM 1335 N N . LYS A 1 168 ? -16.724 15.447 20.808 1.00 73.75 168 LYS A N 1
ATOM 1336 C CA . LYS A 1 168 ? -15.710 15.697 19.767 1.00 73.75 168 LYS A CA 1
ATOM 1337 C C . LYS A 1 168 ? -15.209 17.141 19.869 1.00 73.75 168 LYS A C 1
ATOM 1339 O O . LYS A 1 168 ? -15.962 18.096 19.698 1.00 73.75 168 LYS A O 1
ATOM 1344 N N . ARG A 1 169 ? -13.914 17.303 20.155 1.00 66.88 169 ARG A N 1
ATOM 1345 C CA . ARG A 1 169 ? -13.254 18.615 20.152 1.00 66.88 169 ARG A CA 1
ATOM 1346 C C . ARG A 1 169 ? -13.041 19.074 18.701 1.00 66.88 169 ARG A C 1
ATOM 1348 O O . ARG A 1 169 ? -12.777 18.225 17.847 1.00 66.88 169 ARG A O 1
ATOM 1355 N N . PRO A 1 170 ? -13.123 20.384 18.404 1.00 62.97 170 PRO A N 1
ATOM 1356 C CA . PRO A 1 170 ? -12.796 20.900 17.080 1.00 62.97 170 PRO A CA 1
ATOM 1357 C C . PRO A 1 170 ? -11.368 20.499 16.701 1.00 62.97 170 PRO A C 1
ATOM 1359 O O . PRO A 1 170 ? -10.449 20.649 17.510 1.00 62.97 170 PRO A O 1
ATOM 1362 N N . LYS A 1 171 ? -11.176 19.993 15.478 1.00 65.06 171 LYS A N 1
ATOM 1363 C CA . LYS A 1 171 ? -9.841 19.670 14.965 1.00 65.06 171 LYS A CA 1
ATOM 1364 C C . LYS A 1 171 ? -9.043 20.968 14.844 1.00 65.06 171 LYS A C 1
ATOM 1366 O O . LYS A 1 171 ? -9.342 21.800 13.992 1.00 65.06 171 LYS A O 1
ATOM 1371 N N . VAL A 1 172 ? -8.034 21.139 15.694 1.00 68.31 172 VAL A N 1
ATOM 1372 C CA . VAL A 1 172 ? -7.049 22.210 15.531 1.00 68.31 172 VAL A CA 1
ATOM 1373 C C . VAL A 1 172 ? -6.117 21.768 14.412 1.00 68.31 172 VAL A C 1
ATOM 1375 O O . VAL A 1 172 ? -5.313 20.857 14.594 1.00 68.31 172 VAL A O 1
ATOM 1378 N N . VAL A 1 173 ? -6.259 22.372 13.232 1.00 69.19 173 VAL A N 1
ATOM 1379 C CA . VAL A 1 173 ? -5.294 22.181 12.147 1.00 69.19 173 VAL A CA 1
ATOM 1380 C C . VAL A 1 173 ? -4.021 22.896 12.575 1.00 69.19 173 VAL A C 1
ATOM 1382 O O . VAL A 1 173 ? -3.937 24.120 12.497 1.00 69.19 173 VAL A O 1
ATOM 1385 N N . ILE A 1 174 ? -3.060 22.139 13.102 1.00 69.81 174 ILE A N 1
ATOM 1386 C CA . ILE A 1 174 ? -1.732 22.663 13.407 1.00 69.81 174 ILE A CA 1
ATOM 1387 C C . ILE A 1 174 ? -1.033 22.835 12.064 1.00 69.81 174 ILE A C 1
ATOM 1389 O O . ILE A 1 174 ? -0.832 21.841 11.361 1.00 69.81 174 ILE A O 1
ATOM 1393 N N . PRO A 1 175 ? -0.681 24.062 11.666 1.00 73.31 175 PRO A N 1
ATOM 1394 C CA . PRO A 1 175 ? -0.044 24.244 10.385 1.00 73.31 175 PRO A CA 1
ATOM 1395 C C . PRO A 1 175 ? 1.351 23.622 10.407 1.00 73.31 175 PRO A C 1
ATOM 1397 O O . PRO A 1 175 ? 2.219 24.010 11.191 1.00 73.31 175 PRO A O 1
ATOM 1400 N N . THR A 1 176 ? 1.577 22.651 9.534 1.00 68.88 176 THR A N 1
ATOM 1401 C CA . THR A 1 176 ? 2.889 22.043 9.327 1.00 68.88 176 THR A CA 1
ATOM 1402 C C . THR A 1 176 ? 3.718 22.939 8.419 1.00 68.88 176 THR A C 1
ATOM 1404 O O . THR A 1 176 ? 3.959 22.619 7.257 1.00 68.88 176 THR A O 1
ATOM 1407 N N . TYR A 1 177 ? 4.134 24.092 8.940 1.00 73.88 177 TYR A N 1
ATOM 1408 C CA . TYR A 1 177 ? 5.263 24.815 8.371 1.00 73.88 177 TYR A CA 1
ATOM 1409 C C . TYR A 1 177 ? 6.524 24.282 9.052 1.00 73.88 177 TYR A C 1
ATOM 1411 O O . TYR A 1 177 ? 6.786 24.581 10.215 1.00 73.88 177 TYR A O 1
ATOM 1419 N N . CYS A 1 178 ? 7.307 23.487 8.332 1.00 67.25 178 CYS A N 1
ATOM 1420 C CA . CYS A 1 178 ? 8.725 23.339 8.635 1.00 67.25 178 CYS A CA 1
ATOM 1421 C C . CYS A 1 178 ? 9.471 24.193 7.610 1.00 67.25 178 CYS A C 1
ATOM 1423 O O . CYS A 1 178 ? 9.322 23.974 6.407 1.00 67.25 178 CYS A O 1
ATOM 1425 N N . ARG A 1 179 ? 10.194 25.202 8.097 1.00 51.34 179 ARG A N 1
ATOM 1426 C CA . ARG A 1 179 ? 11.128 26.020 7.324 1.00 51.34 179 ARG A CA 1
ATOM 1427 C C . ARG A 1 179 ? 12.542 25.644 7.730 1.00 51.34 179 ARG A C 1
ATOM 1429 O O . ARG A 1 179 ? 12.721 25.378 8.940 1.00 51.34 179 ARG A O 1
#

Solvent-accessible surface area (backbone atoms only — not comparable to full-atom values): 12184 Å² total; per-residue (Å²): 138,85,79,85,95,84,86,95,82,81,85,85,82,87,84,87,85,81,89,87,88,87,87,91,85,91,81,96,71,94,70,82,76,89,80,74,76,76,71,73,76,73,59,84,72,87,53,83,92,68,71,76,84,65,92,66,88,83,86,79,60,90,70,53,60,76,73,57,50,81,41,69,73,46,49,51,52,28,50,79,67,73,49,50,63,62,74,42,74,66,76,34,72,65,43,50,54,51,57,55,54,73,74,49,81,76,46,74,66,55,53,51,51,52,58,48,66,72,44,55,73,67,59,34,53,51,52,52,51,53,49,51,52,52,51,51,52,51,50,59,57,53,45,57,30,64,77,68,73,48,84,87,52,73,65,60,54,51,50,51,52,53,55,54,58,76,65,62,71,82,83,78,82,75,80,87,77,85,131

pLDDT: mean 75.07, std 21.45, range [27.84, 95.75]